Protein 6X5G (pdb70)

Structure (mmCIF, N/CA/C/O backbone):
data_6X5G
#
_entry.id   6X5G
#
_cell.length_a   36.290
_cell.length_b   66.173
_cell.length_c   61.706
_cell.angle_alpha   90.000
_cell.angle_beta   99.780
_cell.angle_gamma   90.000
#
_symmetry.space_group_name_H-M   'P 1 21 1'
#
loop_
_entity.id
_entity.type
_entity.pdbx_description
1 polymer 'Calcium/calmodulin-dependent protein kinase type II subunit alpha'
2 polymer 'Leucine-rich repeat-containing protein 7'
3 non-polymer GLYCEROL
4 non-polymer BICINE
5 water water
#
loop_
_atom_site.group_PDB
_atom_site.id
_atom_site.type_symbol
_atom_site.label_atom_id
_atom_site.label_alt_id
_atom_site.label_comp_id
_atom_site.label_asym_id
_atom_site.label_entity_id
_atom_site.label_seq_id
_atom_site.pdbx_PDB_ins_code
_atom_site.Cartn_x
_atom_site.Cartn_y
_atom_site.Cartn_z
_atom_site.occupancy
_atom_site.B_iso_or_equiv
_atom_site.auth_seq_id
_atom_site.auth_comp_id
_atom_site.auth_asym_id
_atom_site.auth_atom_id
_atom_site.pdbx_PDB_model_num
ATOM 1 N N . THR A 1 1 ? -27.608 -11.046 16.180 1.00 39.44 7 THR A N 1
ATOM 2 C CA . THR A 1 1 ? -26.152 -11.205 15.821 1.00 35.42 7 THR A CA 1
ATOM 3 C C . THR A 1 1 ? -25.585 -9.796 15.512 1.00 33.66 7 THR A C 1
ATOM 4 O O . THR A 1 1 ? -26.325 -8.781 15.567 1.00 33.74 7 THR A O 1
ATOM 8 N N . ARG A 1 2 ? -24.292 -9.746 15.203 1.00 31.49 8 ARG A N 1
ATOM 9 C CA . ARG A 1 2 ? -23.441 -8.537 15.248 1.00 33.28 8 ARG A CA 1
ATOM 10 C C . ARG A 1 2 ? -23.840 -7.509 14.190 1.00 29.67 8 ARG A C 1
ATOM 11 O O . ARG A 1 2 ? -23.599 -6.311 14.427 1.00 27.45 8 ARG A O 1
ATOM 19 N N . PHE A 1 3 ? -24.407 -7.902 13.049 1.00 27.23 9 PHE A N 1
ATOM 20 C CA . PHE A 1 3 ? -24.674 -6.871 12.009 1.00 23.74 9 PHE A CA 1
ATOM 21 C C . PHE A 1 3 ? -25.812 -5.970 12.496 1.00 24.56 9 PHE A C 1
ATOM 22 O O . PHE A 1 3 ? -25.648 -4.741 12.586 1.00 23.23 9 PHE A O 1
ATOM 30 N N . THR A 1 4 ? -26.952 -6.570 12.814 1.00 24.57 10 THR A N 1
ATOM 31 C CA . THR A 1 4 ? -28.134 -5.856 13.372 1.00 25.70 10 THR A CA 1
ATOM 32 C C . THR A 1 4 ? -27.737 -5.007 14.583 1.00 23.92 10 THR A C 1
ATOM 33 O O . THR A 1 4 ? -28.256 -3.910 14.693 1.00 26.69 10 THR A O 1
ATOM 37 N N . GLU A 1 5 ? -26.847 -5.474 15.447 1.00 22.72 11 GLU A N 1
ATOM 38 C CA . GLU A 1 5 ? -26.458 -4.729 16.666 1.00 25.65 11 GLU A CA 1
ATOM 39 C C . GLU A 1 5 ? -25.533 -3.558 16.335 1.00 24.59 11 GLU A C 1
ATOM 40 O O . GLU A 1 5 ? -25.663 -2.499 17.004 1.00 25.09 11 GLU A O 1
ATOM 46 N N . GLU A 1 6 ? -24.612 -3.731 15.387 1.00 22.99 12 GLU A N 1
ATOM 47 C CA . GLU A 1 6 ? -23.470 -2.790 15.200 1.00 22.52 12 GLU A CA 1
ATOM 48 C C . GLU A 1 6 ? -23.652 -1.880 13.982 1.00 20.28 12 GLU A C 1
ATOM 49 O O . GLU A 1 6 ? -22.886 -0.907 13.885 1.00 20.29 12 GLU A O 1
ATOM 55 N N . TYR A 1 7 ? -24.550 -2.203 13.057 1.00 18.75 13 TYR A N 1
ATOM 56 C CA . TYR A 1 7 ? -24.641 -1.470 11.771 1.00 17.50 13 TYR A CA 1
ATOM 57 C C . TYR A 1 7 ? -26.055 -0.969 11.571 1.00 18.55 13 TYR A C 1
ATOM 58 O O . TYR A 1 7 ? -26.995 -1.628 12.009 1.00 19.48 13 TYR A O 1
ATOM 67 N N . GLN A 1 8 ? -26.150 0.173 10.904 1.00 19.05 14 GLN A N 1
ATOM 68 C CA . GLN A 1 8 ? -27.373 0.732 10.291 1.00 19.10 14 GLN A CA 1
ATOM 69 C C . GLN A 1 8 ? -27.239 0.717 8.771 1.00 18.11 14 GLN A C 1
ATOM 70 O O . GLN A 1 8 ? -26.165 1.069 8.202 1.00 18.73 14 GLN A O 1
ATOM 76 N N . LEU A 1 9 ? -28.348 0.379 8.138 1.00 17.31 15 LEU A N 1
ATOM 77 C CA . LEU A 1 9 ? -28.486 0.192 6.681 1.00 20.09 15 LEU A CA 1
ATOM 78 C C . LEU A 1 9 ? -29.084 1.451 6.055 1.00 21.16 15 LEU A C 1
ATOM 79 O O . LEU A 1 9 ? -30.061 2.013 6.638 1.00 18.80 15 LEU A O 1
ATOM 84 N N . PHE A 1 10 ? -28.549 1.891 4.915 1.00 22.05 16 PHE A N 1
ATOM 85 C CA . PHE A 1 10 ? -29.110 3.044 4.158 1.00 22.51 16 PHE A CA 1
ATOM 86 C C . PHE A 1 10 ? -29.413 2.613 2.722 1.00 22.38 16 PHE A C 1
ATOM 87 O O . PHE A 1 10 ? -30.004 1.515 2.570 1.00 22.93 16 PHE A O 1
ATOM 95 N N . GLU A 1 11 ? -29.105 3.455 1.739 1.00 24.04 17 GLU A N 1
ATOM 96 C CA . GLU A 1 11 ? -29.645 3.308 0.354 1.00 24.04 17 GLU A CA 1
ATOM 97 C C . GLU A 1 11 ? -28.945 2.166 -0.381 1.00 25.89 17 GLU A C 1
ATOM 98 O O . GLU A 1 11 ? -27.787 1.854 -0.086 1.00 21.95 17 GLU A O 1
ATOM 104 N N . GLU A 1 12 ? -29.646 1.608 -1.359 1.00 25.29 18 GLU A N 1
ATOM 105 C CA . GLU A 1 12 ? -29.110 0.595 -2.286 1.00 27.11 18 GLU A CA 1
ATOM 106 C C . GLU A 1 12 ? -28.085 1.268 -3.184 1.00 25.81 18 GLU A C 1
ATOM 107 O O . GLU A 1 12 ? -28.407 2.337 -3.738 1.00 27.53 18 GLU A O 1
ATOM 113 N N . LEU A 1 13 ? -26.920 0.637 -3.329 1.00 23.77 19 LEU A N 1
ATOM 114 C CA . LEU A 1 13 ? -25.786 1.088 -4.177 1.00 23.99 19 LEU A CA 1
ATOM 115 C C . LEU A 1 13 ? -25.742 0.261 -5.465 1.00 25.46 19 LEU A C 1
ATOM 116 O O . LEU A 1 13 ? -25.256 0.758 -6.450 1.00 26.67 19 LEU A O 1
ATOM 121 N N . GLY A 1 14 ? -26.102 -1.024 -5.416 1.00 23.05 20 GLY A N 1
ATOM 122 C CA . GLY A 1 14 ? -25.974 -1.922 -6.568 1.00 23.23 20 GLY A CA 1
ATOM 123 C C . GLY A 1 14 ? -26.813 -3.145 -6.331 1.00 25.44 20 GLY A C 1
ATOM 124 O O . GLY A 1 14 ? -27.169 -3.374 -5.174 1.00 22.77 20 GLY A O 1
ATOM 125 N N . LYS A 1 15 ? -27.139 -3.888 -7.382 1.00 24.13 21 LYS A N 1
ATOM 126 C CA . LYS A 1 15 ? -27.967 -5.107 -7.241 1.00 25.72 21 LYS A CA 1
ATOM 127 C C . LYS A 1 15 ? -27.490 -6.163 -8.237 1.00 25.34 21 LYS A C 1
ATOM 128 O O . LYS A 1 15 ? -27.193 -5.792 -9.360 1.00 24.13 21 LYS A O 1
ATOM 134 N N . GLY A 1 16 ? -27.484 -7.425 -7.810 1.00 23.14 22 GLY A N 1
ATOM 135 C CA . GLY A 1 16 ? -27.244 -8.610 -8.638 1.00 22.84 22 GLY A CA 1
ATOM 136 C C . GLY A 1 16 ? -28.465 -9.501 -8.675 1.00 22.69 22 GLY A C 1
ATOM 137 O O . GLY A 1 16 ? -29.485 -9.188 -8.028 1.00 20.95 22 GLY A O 1
ATOM 138 N N . ALA A 1 17 ? -28.339 -10.626 -9.365 1.00 22.99 23 ALA A N 1
ATOM 139 C CA . ALA A 1 17 ? -29.353 -11.702 -9.393 1.00 23.80 23 ALA A CA 1
ATOM 140 C C . ALA A 1 17 ? -29.659 -12.154 -7.960 1.00 22.72 23 ALA A C 1
ATOM 141 O O . ALA A 1 17 ? -30.839 -12.398 -7.674 1.00 22.26 23 ALA A O 1
ATOM 143 N N . PHE A 1 18 ? -28.646 -12.235 -7.091 1.00 22.04 24 PHE A N 1
ATOM 144 C CA . PHE A 1 18 ? -28.722 -12.932 -5.788 1.00 23.79 24 PHE A CA 1
ATOM 145 C C . PHE A 1 18 ? -28.180 -12.055 -4.658 1.00 24.43 24 PHE A C 1
ATOM 146 O O . PHE A 1 18 ? -27.908 -12.610 -3.579 1.00 24.95 24 PHE A O 1
ATOM 154 N N . SER A 1 19 ? -28.098 -10.741 -4.851 1.00 21.74 25 SER A N 1
ATOM 155 C CA . SER A 1 19 ? -27.546 -9.822 -3.819 1.00 22.19 25 SER A CA 1
ATOM 156 C C . SER A 1 19 ? -28.057 -8.399 -4.005 1.00 21.46 25 SER A C 1
ATOM 157 O O . SER A 1 19 ? -28.383 -7.970 -5.139 1.00 21.95 25 SER A O 1
ATOM 160 N N . VAL A 1 20 ? -27.977 -7.658 -2.909 1.00 23.49 26 VAL A N 1
ATOM 161 C CA . VAL A 1 20 ? -28.187 -6.189 -2.847 1.00 21.12 26 VAL A CA 1
ATOM 162 C C . VAL A 1 20 ? -27.034 -5.611 -2.025 1.00 21.08 26 VAL A C 1
ATOM 163 O O . VAL A 1 20 ? -26.675 -6.204 -0.979 1.00 20.94 26 VAL A O 1
ATOM 167 N N . VAL A 1 21 ? -26.463 -4.527 -2.517 1.00 19.70 27 VAL A N 1
ATOM 168 C CA . VAL A 1 21 ? -25.381 -3.776 -1.822 1.00 19.11 27 VAL A CA 1
ATOM 169 C C . VAL A 1 21 ? -26.026 -2.502 -1.308 1.00 19.39 27 VAL A C 1
ATOM 170 O O . VAL A 1 21 ? -26.612 -1.784 -2.126 1.00 21.53 27 VAL A O 1
ATOM 174 N N . ARG A 1 22 ? -25.925 -2.267 0.001 1.00 19.76 28 ARG A N 1
ATOM 175 C CA . ARG A 1 22 ? -26.494 -1.076 0.664 1.00 20.87 28 ARG A CA 1
ATOM 176 C C . ARG A 1 22 ? -25.340 -0.397 1.395 1.00 20.78 28 ARG A C 1
ATOM 177 O O . ARG A 1 22 ? -24.418 -1.097 1.876 1.00 17.69 28 ARG A O 1
ATOM 185 N N . ARG A 1 23 ? -25.339 0.928 1.368 1.00 20.95 29 ARG A N 1
ATOM 186 C CA . ARG A 1 23 ? -24.523 1.726 2.314 1.00 19.45 29 ARG A CA 1
ATOM 187 C C . ARG A 1 23 ? -24.912 1.326 3.736 1.00 18.11 29 ARG A C 1
ATOM 188 O O . ARG A 1 23 ? -26.122 1.094 4.025 1.00 19.36 29 ARG A O 1
ATOM 196 N N . CYS A 1 24 ? -23.910 1.137 4.580 1.00 17.04 30 CYS A N 1
ATOM 197 C CA . CYS A 1 24 ? -24.115 0.899 6.021 1.00 16.75 30 CYS A CA 1
ATOM 198 C C . CYS A 1 24 ? -23.138 1.761 6.814 1.00 17.50 30 CYS A C 1
ATOM 199 O O . CYS A 1 24 ? -22.135 2.268 6.240 1.00 15.74 30 CYS A O 1
ATOM 202 N N . VAL A 1 25 ? -23.452 1.925 8.098 1.00 18.24 31 VAL A N 1
ATOM 203 C CA . VAL A 1 25 ? -22.622 2.702 9.052 1.00 17.58 31 VAL A CA 1
ATOM 204 C C . VAL A 1 25 ? -22.373 1.805 10.256 1.00 16.44 31 VAL A C 1
ATOM 205 O O . VAL A 1 25 ? -23.344 1.278 10.790 1.00 15.73 31 VAL A O 1
ATOM 209 N N . LYS A 1 26 ? -21.109 1.575 10.583 1.00 17.20 32 LYS A N 1
ATOM 210 C CA . LYS A 1 26 ? -20.710 0.920 11.846 1.00 18.77 32 LYS A CA 1
ATOM 211 C C . LYS A 1 26 ? -20.828 1.998 12.930 1.00 18.17 32 LYS A C 1
ATOM 212 O O . LYS A 1 26 ? -19.891 2.786 13.091 1.00 18.38 32 LYS A O 1
ATOM 218 N N . VAL A 1 27 ? -21.973 2.008 13.594 1.00 19.54 33 VAL A N 1
ATOM 219 C CA . VAL A 1 27 ? -22.563 3.195 14.291 1.00 19.56 33 VAL A CA 1
ATOM 220 C C . VAL A 1 27 ? -21.556 3.733 15.333 1.00 21.04 33 VAL A C 1
ATOM 221 O O . VAL A 1 27 ? -21.211 4.949 15.274 1.00 19.01 33 VAL A O 1
ATOM 225 N N . LEU A 1 28 ? -20.996 2.860 16.165 1.00 20.57 34 LEU A N 1
ATOM 226 C CA . LEU A 1 28 ? -20.108 3.277 17.296 1.00 22.28 34 LEU A CA 1
ATOM 227 C C . LEU A 1 28 ? -18.753 3.771 16.771 1.00 22.24 34 LEU A C 1
ATOM 228 O O . LEU A 1 28 ? -18.112 4.595 17.455 1.00 20.64 34 LEU A O 1
ATOM 233 N N . ALA A 1 29 ? -18.341 3.332 15.575 1.00 22.46 35 ALA A N 1
ATOM 234 C CA . ALA A 1 29 ? -17.063 3.728 14.941 1.00 24.56 35 ALA A CA 1
ATOM 235 C C . ALA A 1 29 ? -17.254 4.959 14.057 1.00 24.00 35 ALA A C 1
ATOM 236 O O . ALA A 1 29 ? -16.236 5.513 13.643 1.00 29.41 35 ALA A O 1
ATOM 238 N N . GLY A 1 30 ? -18.498 5.313 13.710 1.00 25.00 36 GLY A N 1
ATOM 239 C CA . GLY A 1 30 ? -18.861 6.400 12.778 1.00 24.71 36 GLY A CA 1
ATOM 240 C C . GLY A 1 30 ? -18.201 6.234 11.411 1.00 28.02 36 GLY A C 1
ATOM 241 O O . GLY A 1 30 ? -17.773 7.246 10.832 1.00 28.23 36 GLY A O 1
ATOM 242 N N . GLN A 1 31 ? -18.072 4.992 10.928 1.00 25.34 37 GLN A N 1
ATOM 243 C CA . GLN A 1 31 ? -17.413 4.657 9.640 1.00 24.53 37 GLN A CA 1
ATOM 244 C C . GLN A 1 31 ? -18.451 4.022 8.708 1.00 23.89 37 GLN A C 1
ATOM 245 O O . GLN A 1 31 ? -19.240 3.190 9.172 1.00 20.78 37 GLN A O 1
ATOM 248 N N . GLU A 1 32 ? -18.432 4.430 7.442 1.00 22.63 38 GLU A N 1
ATOM 249 C CA . GLU A 1 32 ? -19.326 3.900 6.391 1.00 22.91 38 GLU A CA 1
ATOM 250 C C . GLU A 1 32 ? -18.616 2.746 5.687 1.00 19.08 38 GLU A C 1
ATOM 251 O O . GLU A 1 32 ? -17.383 2.743 5.574 1.00 19.80 38 GLU A O 1
ATOM 257 N N . TYR A 1 33 ? -19.414 1.818 5.194 1.00 18.55 39 TYR A N 1
ATOM 258 C CA . TYR A 1 33 ? -18.986 0.637 4.413 1.00 16.70 39 TYR A CA 1
ATOM 259 C C . TYR A 1 33 ? -20.096 0.308 3.429 1.00 16.31 39 TYR A C 1
ATOM 260 O O . TYR A 1 33 ? -21.197 0.886 3.519 1.00 15.86 39 TYR A O 1
ATOM 269 N N . ALA A 1 34 ? -19.802 -0.605 2.509 1.00 16.17 40 ALA A N 1
ATOM 270 C CA . ALA A 1 34 ? -20.820 -1.202 1.622 1.00 15.84 40 ALA A CA 1
ATOM 271 C C . ALA A 1 34 ? -21.074 -2.631 2.114 1.00 16.27 40 ALA A C 1
ATOM 272 O O . ALA A 1 34 ? -20.118 -3.418 2.201 1.00 17.87 40 ALA A O 1
ATOM 274 N N . ALA A 1 35 ? -22.318 -2.936 2.436 1.00 16.17 41 ALA A N 1
ATOM 275 C CA . ALA A 1 35 ? -22.733 -4.286 2.866 1.00 16.80 41 ALA A CA 1
ATOM 276 C C . ALA A 1 35 ? -23.327 -4.984 1.646 1.00 17.42 41 ALA A C 1
ATOM 277 O O . ALA A 1 35 ? -24.332 -4.475 1.130 1.00 16.21 41 ALA A O 1
ATOM 279 N N . LYS A 1 36 ? -22.678 -6.046 1.182 1.00 17.26 42 LYS A N 1
ATOM 280 C CA . LYS A 1 36 ? -23.275 -6.970 0.189 1.00 19.34 42 LYS A CA 1
ATOM 281 C C . LYS A 1 36 ? -24.102 -7.986 0.977 1.00 18.67 42 LYS A C 1
ATOM 282 O O . LYS A 1 36 ? -23.537 -8.644 1.849 1.00 16.80 42 LYS A O 1
ATOM 288 N N . ILE A 1 37 ? -25.409 -7.983 0.738 1.00 19.81 43 ILE A N 1
ATOM 289 C CA . ILE A 1 37 ? -26.419 -8.714 1.544 1.00 20.73 43 ILE A CA 1
ATOM 290 C C . ILE A 1 37 ? -27.001 -9.825 0.675 1.00 20.14 43 ILE A C 1
ATOM 291 O O . ILE A 1 37 ? -27.470 -9.516 -0.431 1.00 17.21 43 ILE A O 1
ATOM 296 N N . ILE A 1 38 ? -26.959 -11.050 1.189 1.00 22.02 44 ILE A N 1
ATOM 297 C CA . ILE A 1 38 ? -27.438 -12.267 0.494 1.00 25.95 44 ILE A CA 1
ATOM 298 C C . ILE A 1 38 ? -28.550 -12.874 1.347 1.00 24.66 44 ILE A C 1
ATOM 299 O O . ILE A 1 38 ? -28.345 -12.926 2.549 1.00 23.20 44 ILE A O 1
ATOM 304 N N . ASN A 1 39 ? -29.706 -13.203 0.756 1.00 26.70 45 ASN A N 1
ATOM 305 C CA . AS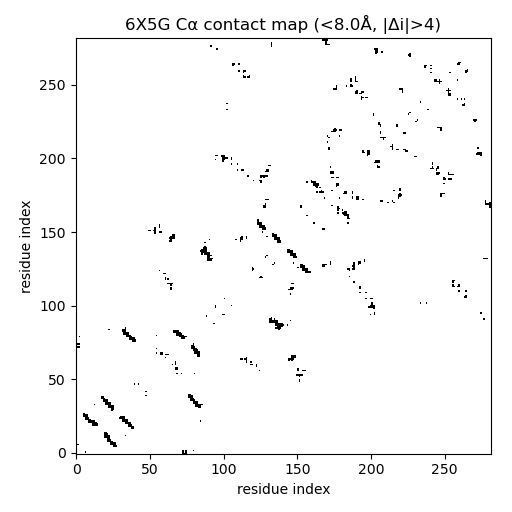N A 1 39 ? -30.777 -13.958 1.454 1.00 27.04 45 ASN A CA 1
ATOM 306 C C . ASN A 1 39 ? -30.326 -15.422 1.469 1.00 25.68 45 ASN A C 1
ATOM 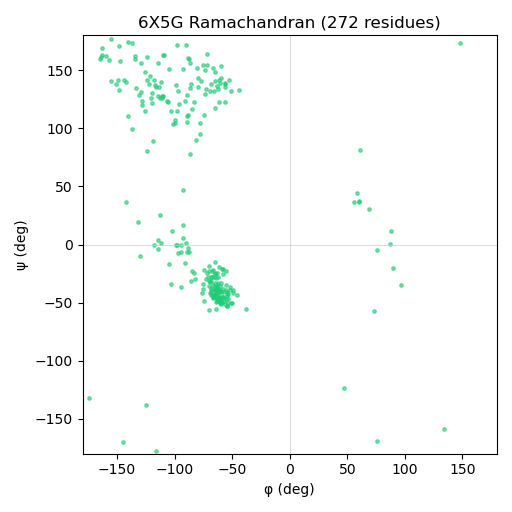307 O O . ASN A 1 39 ? -30.374 -16.074 0.428 1.00 26.52 45 ASN A O 1
ATOM 312 N N . THR A 1 40 ? -29.861 -15.907 2.605 1.00 23.89 46 THR A N 1
ATOM 313 C CA . THR A 1 40 ? -29.220 -17.238 2.713 1.00 26.70 46 THR A CA 1
ATOM 314 C C . THR A 1 40 ? -30.249 -18.344 2.407 1.00 27.96 46 THR A C 1
ATOM 315 O O . THR A 1 40 ? -29.856 -19.340 1.754 1.00 27.89 46 THR A O 1
ATOM 319 N N . LYS A 1 41 ? -31.506 -18.162 2.809 1.00 25.90 47 LYS A N 1
ATOM 320 C CA . LYS A 1 41 ? -32.567 -19.202 2.660 1.00 27.71 47 LYS A CA 1
ATOM 321 C C . LYS A 1 41 ? -32.931 -19.376 1.179 1.00 26.89 47 LYS A C 1
ATOM 322 O O . LYS A 1 41 ? -33.511 -20.421 0.837 1.00 28.36 47 LYS A O 1
ATOM 324 N N . LYS A 1 42 ? -32.611 -18.409 0.313 1.00 27.46 48 LYS A N 1
ATOM 325 C CA . LYS A 1 42 ? -32.940 -18.477 -1.136 1.00 30.33 48 LYS A CA 1
ATOM 326 C C . LYS A 1 42 ? -31.780 -19.147 -1.900 1.00 31.58 48 LYS A C 1
ATOM 327 O O . LYS A 1 42 ? -31.938 -19.305 -3.127 1.00 33.68 48 LYS A O 1
ATOM 329 N N . LEU A 1 43 ? -30.696 -19.582 -1.219 1.00 31.25 49 LEU A N 1
ATOM 330 C CA . LEU A 1 43 ? -29.446 -20.090 -1.859 1.00 28.49 49 LEU A CA 1
ATOM 331 C C . LEU A 1 43 ? -29.156 -21.530 -1.407 1.00 25.96 49 LEU A C 1
ATOM 332 O O . LEU A 1 43 ? -29.450 -21.861 -0.259 1.00 27.76 49 LEU A O 1
ATOM 334 N N . SER A 1 44 ? -28.608 -22.342 -2.320 1.00 27.17 50 SER A N 1
ATOM 335 C CA . SER A 1 44 ? -28.093 -23.718 -2.090 1.00 26.22 50 SER A CA 1
ATOM 336 C C . SER A 1 44 ? -26.790 -23.669 -1.288 1.00 27.09 50 SER A C 1
ATOM 337 O O . SER A 1 44 ? -26.108 -22.610 -1.304 1.00 25.43 50 SER A O 1
ATOM 340 N N . ALA A 1 45 ? -26.391 -24.811 -0.726 1.00 24.05 51 ALA A N 1
ATOM 341 C CA . ALA A 1 45 ? -25.091 -24.987 -0.049 1.00 25.28 51 ALA A CA 1
ATOM 342 C C . ALA A 1 45 ? -23.978 -24.703 -1.062 1.00 22.76 51 ALA A C 1
ATOM 343 O O . ALA A 1 45 ? -22.963 -24.103 -0.635 1.00 22.52 51 ALA A O 1
ATOM 345 N N . ARG A 1 46 ? -24.175 -25.014 -2.353 1.00 22.16 52 ARG A N 1
ATOM 346 C CA . ARG A 1 46 ? -23.151 -24.680 -3.390 1.00 25.27 52 ARG A CA 1
ATOM 347 C C . ARG A 1 46 ? -22.977 -23.160 -3.465 1.00 23.92 52 ARG A C 1
ATOM 348 O O . ARG A 1 46 ? -21.814 -22.703 -3.479 1.00 24.84 52 ARG A O 1
ATOM 351 N N . ASP A 1 47 ? -24.075 -22.409 -3.523 1.00 20.84 53 ASP A N 1
ATOM 352 C CA . ASP A 1 47 ? -24.022 -20.916 -3.521 1.00 22.96 53 ASP A CA 1
ATOM 353 C C . ASP A 1 47 ? -23.341 -20.445 -2.220 1.00 23.13 53 ASP A C 1
ATOM 354 O O . ASP A 1 47 ? -22.512 -19.495 -2.271 1.00 22.86 53 ASP A O 1
ATOM 359 N N . HIS A 1 48 ? -23.625 -21.087 -1.085 1.00 23.04 54 HIS A N 1
ATOM 360 C CA . HIS A 1 48 ? -22.999 -20.736 0.220 1.00 24.51 54 HIS A CA 1
ATOM 361 C C . HIS A 1 48 ? -21.474 -20.902 0.168 1.00 23.90 54 HIS A C 1
ATOM 362 O O . HIS A 1 48 ? -20.764 -20.030 0.688 1.00 23.62 54 HIS A O 1
ATOM 369 N N . GLN A 1 49 ? -20.977 -22.002 -0.399 1.00 22.97 55 GLN A N 1
ATOM 370 C CA . GLN A 1 49 ? -19.519 -22.289 -0.455 1.00 23.67 55 GLN A CA 1
ATOM 371 C C . GLN A 1 49 ? -18.831 -21.313 -1.420 1.00 23.35 55 GLN A C 1
ATOM 372 O O . GLN A 1 49 ? -17.681 -20.961 -1.150 1.00 25.91 55 GLN A O 1
ATOM 378 N N . LYS A 1 50 ? -19.508 -20.852 -2.476 1.00 25.66 56 LYS A N 1
ATOM 379 C CA . LYS A 1 50 ? -18.952 -19.828 -3.413 1.00 26.50 56 LYS A CA 1
ATOM 380 C C . LYS A 1 50 ? -18.767 -18.522 -2.630 1.00 25.12 56 LYS A C 1
ATOM 381 O O . LYS A 1 50 ? -17.681 -17.850 -2.743 1.00 22.47 56 LYS A O 1
ATOM 384 N N . LEU A 1 51 ? -19.752 -18.170 -1.818 1.00 22.61 57 LEU A N 1
ATOM 385 C CA . LEU A 1 51 ? -19.645 -16.990 -0.917 1.00 26.08 57 LEU A CA 1
ATOM 386 C C . LEU A 1 51 ? -18.470 -17.165 0.060 1.00 22.42 57 LEU A C 1
ATOM 387 O O . LEU A 1 51 ? -17.693 -16.205 0.243 1.00 20.69 57 LEU A O 1
ATOM 392 N N . GLU A 1 52 ? -18.365 -18.307 0.739 1.00 21.55 58 GLU A N 1
ATOM 393 C CA . GLU A 1 52 ? -17.253 -18.565 1.693 1.00 23.49 58 GLU A CA 1
ATOM 394 C C . GLU A 1 52 ? -15.908 -18.445 0.980 1.00 24.86 58 GLU A C 1
ATOM 395 O O . GLU A 1 52 ? -14.977 -17.893 1.553 1.00 24.24 58 GLU A O 1
ATOM 401 N N . ARG A 1 53 ? -15.833 -18.964 -0.233 1.00 23.74 59 ARG A N 1
ATOM 402 C CA . ARG A 1 53 ? -14.626 -18.879 -1.094 1.00 29.48 59 ARG A CA 1
ATOM 403 C C . ARG A 1 53 ? -14.277 -17.401 -1.358 1.00 24.87 59 ARG A C 1
ATOM 404 O O . ARG A 1 53 ? -13.090 -16.998 -1.146 1.00 23.38 59 ARG A O 1
ATOM 412 N N . GLU A 1 54 ? -15.249 -16.613 -1.809 1.00 20.62 60 GLU A N 1
ATOM 413 C CA . GLU A 1 54 ? -15.036 -15.181 -2.116 1.00 20.02 60 GLU A CA 1
ATOM 414 C C . GLU A 1 54 ? -14.471 -14.471 -0.868 1.00 19.71 60 GLU A C 1
ATOM 415 O O . GLU A 1 54 ? -13.472 -13.720 -0.992 1.00 17.14 60 GLU A O 1
ATOM 421 N N . ALA A 1 55 ? -15.070 -14.705 0.310 1.00 17.94 61 ALA A N 1
ATOM 422 C CA . ALA A 1 55 ? -14.709 -14.005 1.563 1.00 18.12 61 ALA A CA 1
ATOM 423 C C . ALA A 1 55 ? -13.293 -14.406 1.955 1.00 19.16 61 ALA A C 1
ATOM 424 O O . ALA A 1 55 ? -12.502 -13.523 2.345 1.00 18.91 61 ALA A O 1
ATOM 426 N N A ARG A 1 56 ? -12.984 -15.696 1.797 0.50 18.63 62 ARG A N 1
ATOM 427 N N B ARG A 1 56 ? -12.961 -15.691 1.850 0.50 19.12 62 ARG A N 1
ATOM 428 C CA A ARG A 1 56 ? -11.660 -16.308 2.106 0.50 19.44 62 ARG A CA 1
ATOM 429 C CA B ARG A 1 56 ? -11.597 -16.167 2.206 0.50 20.17 62 ARG A CA 1
ATOM 430 C C A ARG A 1 56 ? -10.562 -15.684 1.230 0.50 17.58 62 ARG A C 1
ATOM 431 C C B ARG A 1 56 ? -10.588 -15.495 1.260 0.50 17.75 62 ARG A C 1
ATOM 432 O O A ARG A 1 56 ? -9.448 -15.453 1.727 0.50 18.67 62 ARG A O 1
ATOM 433 O O B ARG A 1 56 ? -9.606 -14.909 1.771 0.50 18.27 62 ARG A O 1
ATOM 448 N N . ILE A 1 57 ? -10.842 -15.496 -0.050 1.00 17.37 63 ILE A N 1
ATOM 449 C CA . ILE A 1 57 ? -9.848 -14.944 -1.015 1.00 18.03 63 ILE A CA 1
ATOM 450 C C . ILE A 1 57 ? -9.708 -13.439 -0.758 1.00 17.77 63 ILE A C 1
ATOM 451 O O . ILE A 1 57 ? -8.576 -12.943 -0.641 1.00 18.94 63 ILE A O 1
ATOM 456 N N . CYS A 1 58 ? -10.814 -12.740 -0.551 1.00 17.28 64 CYS A N 1
ATOM 457 C CA . CYS A 1 58 ? -10.770 -11.290 -0.211 1.00 19.51 64 CYS A CA 1
ATOM 458 C C . CYS A 1 58 ? -9.877 -11.043 1.009 1.00 22.35 64 CYS A C 1
ATOM 459 O O . CYS A 1 58 ? -9.089 -10.076 1.005 1.00 20.42 64 CYS A O 1
ATOM 462 N N . ARG A 1 59 ? -10.003 -11.870 2.049 1.00 22.32 65 ARG A N 1
ATOM 463 C CA . ARG A 1 59 ? -9.228 -11.700 3.310 1.00 26.08 65 ARG A CA 1
ATOM 464 C C . ARG A 1 59 ? -7.728 -11.888 3.089 1.00 23.32 65 ARG A C 1
ATOM 465 O O . ARG A 1 59 ? -6.973 -11.330 3.901 1.00 24.60 65 ARG A O 1
ATOM 473 N N . LEU A 1 60 ? -7.306 -12.630 2.063 1.00 21.20 66 LEU A N 1
ATOM 474 C CA . LEU A 1 60 ? -5.871 -12.771 1.722 1.00 24.68 66 LEU A CA 1
ATOM 475 C C . LEU A 1 60 ? -5.323 -11.407 1.286 1.00 23.43 66 LEU A C 1
ATOM 476 O O . LEU A 1 60 ? -4.093 -11.243 1.284 1.00 27.26 66 LEU A O 1
ATOM 481 N N . LEU A 1 61 ? -6.164 -10.506 0.799 1.00 21.81 67 LEU A N 1
ATOM 482 C CA . LEU A 1 61 ? -5.660 -9.358 -0.021 1.00 20.68 67 LEU A CA 1
ATOM 483 C C . LEU A 1 61 ? -5.805 -8.059 0.762 1.00 22.57 67 LEU A C 1
ATOM 484 O O . LEU A 1 61 ? -6.942 -7.713 1.139 1.00 30.78 67 LEU A O 1
ATOM 489 N N . LYS A 1 62 ? -4.709 -7.317 0.864 1.00 22.04 68 LYS A N 1
ATOM 490 C CA . LYS A 1 62 ? -4.648 -6.004 1.542 1.00 22.13 68 LYS A CA 1
ATOM 491 C C . LYS A 1 62 ? -3.824 -5.083 0.648 1.00 21.14 68 LYS A C 1
ATOM 492 O O . LYS A 1 62 ? -2.569 -5.214 0.600 1.00 19.94 68 LYS A O 1
ATOM 495 N N . HIS A 1 63 ? -4.511 -4.249 -0.121 1.00 17.77 69 HIS A N 1
ATOM 496 C CA . HIS A 1 63 ? -3.856 -3.414 -1.146 1.00 17.35 69 HIS A CA 1
ATOM 497 C C . HIS A 1 63 ? -4.719 -2.194 -1.405 1.00 17.75 69 HIS A C 1
ATOM 498 O O . HIS A 1 63 ? -5.949 -2.310 -1.436 1.00 15.77 69 HIS A O 1
ATOM 505 N N . PRO A 1 64 ? -4.090 -1.001 -1.587 1.00 18.31 70 PRO A N 1
ATOM 506 C CA . PRO A 1 64 ? -4.800 0.227 -1.934 1.00 18.16 70 PRO A CA 1
ATOM 507 C C . PRO A 1 64 ? -5.691 0.181 -3.194 1.00 17.19 70 PRO A C 1
ATOM 508 O O . PRO A 1 64 ? -6.620 0.988 -3.338 1.00 16.42 70 PRO A O 1
ATOM 512 N N . ASN A 1 65 ? -5.423 -0.740 -4.099 1.00 14.91 71 ASN A N 1
ATOM 513 C CA . ASN A 1 65 ? -6.189 -0.870 -5.363 1.00 14.43 71 ASN A CA 1
ATOM 514 C C . ASN A 1 65 ? -6.981 -2.184 -5.357 1.00 13.72 71 ASN A C 1
ATOM 515 O O . ASN A 1 65 ? -7.382 -2.645 -6.450 1.00 12.91 71 ASN A O 1
ATOM 520 N N . ILE A 1 66 ? -7.311 -2.698 -4.173 1.00 13.59 72 ILE A N 1
ATOM 521 C CA . ILE A 1 66 ? -8.249 -3.840 -4.046 1.00 13.99 72 ILE A CA 1
ATOM 522 C C . ILE A 1 66 ? -9.304 -3.498 -2.995 1.00 14.91 72 ILE A C 1
ATOM 523 O O . ILE A 1 66 ? -8.917 -3.108 -1.859 1.00 16.23 72 ILE A O 1
ATOM 528 N N . VAL A 1 67 ? -10.588 -3.653 -3.341 1.00 14.85 73 VAL A N 1
ATOM 529 C CA . VAL A 1 67 ? -11.683 -3.461 -2.355 1.00 15.99 73 VAL A CA 1
ATOM 530 C C . VAL A 1 67 ? -11.444 -4.392 -1.160 1.00 15.78 73 VAL A C 1
ATOM 531 O O . VAL A 1 67 ? -11.335 -5.635 -1.326 1.00 16.18 73 VAL A O 1
ATOM 535 N N . ARG A 1 68 ? -11.349 -3.810 0.030 1.00 16.47 74 ARG A N 1
ATOM 536 C CA . ARG A 1 68 ? -11.034 -4.585 1.231 1.00 16.77 74 ARG A CA 1
ATOM 537 C C . ARG A 1 68 ? -12.321 -5.164 1.823 1.00 17.13 74 ARG A C 1
ATOM 538 O O . ARG A 1 68 ? -13.363 -4.466 1.896 1.00 14.93 74 ARG A O 1
ATOM 546 N N . LEU A 1 69 ? -12.254 -6.417 2.254 1.00 17.75 75 LEU A N 1
ATOM 547 C CA . LEU A 1 69 ? -13.353 -7.013 3.049 1.00 18.77 75 LEU A CA 1
ATOM 548 C C . LEU A 1 69 ? -12.985 -6.872 4.520 1.00 18.08 75 LEU A C 1
ATOM 549 O O . LEU A 1 69 ? -11.938 -7.435 4.950 1.00 19.70 75 LEU A O 1
ATOM 554 N N . HIS A 1 70 ? -13.840 -6.191 5.269 1.00 17.51 76 HIS A N 1
ATOM 555 C CA . HIS A 1 70 ? -13.598 -5.824 6.683 1.00 18.76 76 HIS A CA 1
ATOM 556 C C . HIS A 1 70 ? -14.234 -6.876 7.584 1.00 20.70 76 HIS A C 1
ATOM 557 O O . HIS A 1 70 ? -13.705 -7.156 8.659 1.00 20.00 76 HIS A O 1
ATOM 564 N N . ASP A 1 71 ? -15.392 -7.398 7.193 1.00 20.73 77 ASP A N 1
ATOM 565 C CA . ASP A 1 71 ? -16.070 -8.386 8.050 1.00 21.94 77 ASP A CA 1
ATOM 566 C C . ASP A 1 71 ? -17.050 -9.204 7.226 1.00 21.88 77 ASP A C 1
ATOM 567 O O . ASP A 1 71 ? -17.379 -8.842 6.096 1.00 20.13 77 ASP A O 1
ATOM 572 N N . SER A 1 72 ? -17.428 -10.332 7.802 1.00 26.51 78 SER A N 1
ATOM 573 C CA . SER A 1 72 ? -18.297 -11.371 7.213 1.00 24.78 78 SER A CA 1
ATOM 574 C C . SER A 1 72 ? -19.205 -11.846 8.350 1.00 27.11 78 SER A C 1
ATOM 575 O O . SER A 1 72 ? -18.668 -12.347 9.359 1.00 28.83 78 SER A O 1
ATOM 578 N N . ILE A 1 73 ? -20.499 -11.543 8.292 1.00 23.47 79 ILE A N 1
ATOM 579 C CA . ILE A 1 73 ? -21.425 -11.758 9.443 1.00 24.61 79 ILE A CA 1
ATOM 580 C C . ILE A 1 73 ? -22.623 -12.556 8.940 1.00 21.76 79 ILE A C 1
ATOM 581 O O . ILE A 1 73 ? -23.352 -12.056 8.085 1.00 20.89 79 ILE A O 1
ATOM 586 N N . SER A 1 74 ? -22.847 -13.735 9.509 1.00 22.40 80 SER A N 1
ATOM 587 C CA . SER A 1 74 ? -23.942 -14.639 9.102 1.00 26.06 80 SER A CA 1
ATOM 588 C C . SER A 1 74 ? -25.073 -14.501 10.109 1.00 26.69 80 SER A C 1
ATOM 589 O O . SER A 1 74 ? -24.887 -14.975 11.242 1.00 28.94 80 SER A O 1
ATOM 592 N N . GLU A 1 75 ? -26.148 -13.797 9.758 1.00 26.77 81 GLU A N 1
ATOM 593 C CA . GLU A 1 75 ? -27.328 -13.672 10.658 1.00 28.65 81 GLU A CA 1
ATOM 594 C C . GLU A 1 75 ? -28.361 -14.702 10.201 1.00 31.54 81 GLU A C 1
ATOM 595 O O . GLU A 1 75 ? -28.165 -15.322 9.122 1.00 30.11 81 GLU A O 1
ATOM 601 N N . GLU A 1 76 ? -29.426 -14.878 10.978 1.00 32.31 82 GLU A N 1
ATOM 602 C CA . GLU A 1 76 ? -30.540 -15.776 10.580 1.00 36.94 82 GLU A CA 1
ATOM 603 C C . GLU A 1 76 ? -31.182 -15.159 9.323 1.00 31.67 82 GLU A C 1
ATOM 604 O O . GLU A 1 76 ? -31.661 -14.012 9.389 1.00 32.76 82 GLU A O 1
ATOM 610 N N . GLY A 1 77 ? -31.152 -15.864 8.194 1.00 29.34 83 GLY A N 1
ATOM 611 C CA . GLY A 1 77 ? -31.832 -15.450 6.956 1.00 31.02 83 GLY A CA 1
ATOM 612 C C . GLY A 1 77 ? -30.972 -14.580 6.043 1.00 29.03 83 GLY A C 1
ATOM 613 O O . GLY A 1 77 ? -31.326 -14.450 4.872 1.00 28.07 83 GLY A O 1
ATOM 614 N N . HIS A 1 78 ? -29.922 -13.939 6.555 1.00 27.42 84 HIS A N 1
ATOM 615 C CA . HIS A 1 78 ? -29.094 -13.006 5.747 1.00 26.00 84 HIS A CA 1
ATOM 616 C C . HIS A 1 78 ? -27.617 -13.110 6.099 1.00 23.26 84 HIS A C 1
ATOM 617 O O . HIS A 1 78 ? -27.263 -13.198 7.303 1.00 24.83 84 HIS A O 1
ATOM 624 N N . HIS A 1 79 ? -26.774 -13.054 5.072 1.00 22.16 85 HIS A N 1
ATOM 625 C CA . HIS A 1 79 ? -25.302 -13.026 5.217 1.00 20.59 85 HIS A CA 1
ATOM 626 C C . HIS A 1 79 ? -24.810 -11.666 4.729 1.00 17.76 85 HIS A C 1
ATOM 627 O O . HIS A 1 79 ? -25.321 -11.211 3.720 1.00 20.19 85 HIS A O 1
ATOM 634 N N . TYR A 1 80 ? -23.899 -11.045 5.469 1.00 19.31 86 TYR A N 1
ATOM 635 C CA . TYR A 1 80 ? -23.377 -9.673 5.205 1.00 17.42 86 TYR A CA 1
ATOM 636 C C . TYR A 1 80 ? -21.868 -9.752 4.965 1.00 17.23 86 TYR A C 1
ATOM 637 O O . TYR A 1 80 ? -21.142 -10.236 5.839 1.00 20.17 86 TYR A O 1
ATOM 646 N N . LEU A 1 81 ? -21.436 -9.287 3.799 1.00 17.11 87 LEU A N 1
ATOM 647 C CA . LEU A 1 81 ? -20.020 -9.077 3.442 1.00 17.65 87 LEU A CA 1
ATOM 648 C C . LEU A 1 81 ? -19.775 -7.573 3.534 1.00 16.65 87 LEU A C 1
ATOM 649 O O . LEU A 1 81 ? -20.417 -6.846 2.763 1.00 17.88 87 LEU A O 1
ATOM 654 N N . ILE A 1 82 ? -18.927 -7.146 4.476 1.00 16.03 88 ILE A N 1
ATOM 655 C CA . ILE A 1 82 ? -18.756 -5.696 4.762 1.00 15.72 88 ILE A CA 1
ATOM 656 C C . ILE A 1 82 ? -17.479 -5.251 4.046 1.00 15.73 88 ILE A C 1
ATOM 657 O O . ILE A 1 82 ? -16.377 -5.588 4.515 1.00 17.66 88 ILE A O 1
ATOM 662 N N . PHE A 1 83 ? -17.637 -4.500 2.973 1.00 14.85 89 PHE A N 1
ATOM 663 C CA . PHE A 1 83 ? -16.524 -4.022 2.132 1.00 15.93 89 PHE A CA 1
ATOM 664 C C . PHE A 1 83 ? -16.331 -2.517 2.322 1.00 18.18 89 PHE A C 1
ATOM 665 O O . PHE A 1 83 ? -17.275 -1.838 2.745 1.00 18.21 89 PHE A O 1
ATOM 673 N N . ASP A 1 84 ? -15.169 -2.012 1.901 1.00 19.50 90 ASP A N 1
ATOM 674 C CA . ASP A 1 84 ? -14.927 -0.568 1.638 1.00 19.81 90 ASP A CA 1
ATOM 675 C C . ASP A 1 84 ? -16.120 -0.009 0.875 1.00 19.47 90 ASP A C 1
ATOM 676 O O . ASP A 1 84 ? -16.559 -0.663 -0.103 1.00 18.61 90 ASP A O 1
ATOM 681 N N . LEU A 1 85 ? -16.642 1.141 1.289 1.00 18.22 91 LEU A N 1
ATOM 682 C CA . LEU A 1 85 ? -17.562 1.936 0.457 1.00 18.01 91 LEU A CA 1
ATOM 683 C C . LEU A 1 85 ? -16.736 2.609 -0.651 1.00 18.38 91 LEU A C 1
ATOM 684 O O . LEU A 1 85 ? -15.725 3.270 -0.341 1.00 16.67 91 LEU A O 1
ATOM 689 N N . VAL A 1 86 ? -17.165 2.469 -1.898 1.00 19.04 92 VAL A N 1
ATOM 690 C CA . VAL A 1 86 ? -16.602 3.228 -3.040 1.00 21.35 92 VAL A CA 1
ATOM 691 C C . VAL A 1 86 ? -17.772 3.985 -3.676 1.00 21.97 92 VAL A C 1
ATOM 692 O O . VAL A 1 86 ? -18.868 3.417 -3.762 1.00 22.12 92 VAL A O 1
ATOM 696 N N . THR A 1 87 ? -17.568 5.242 -4.065 1.00 20.40 93 THR A N 1
ATOM 697 C CA . THR A 1 87 ? -18.674 6.126 -4.509 1.00 21.25 93 THR A CA 1
ATOM 698 C C . THR A 1 87 ? -18.520 6.574 -5.969 1.00 21.94 93 THR A C 1
ATOM 699 O O . THR A 1 87 ? -19.438 7.255 -6.435 1.00 21.96 93 THR A O 1
ATOM 703 N N . GLY A 1 88 ? -17.465 6.160 -6.684 1.00 19.17 94 GLY A N 1
ATOM 704 C CA . GLY A 1 88 ? -17.139 6.669 -8.034 1.00 18.87 94 GLY A CA 1
ATOM 705 C C . GLY A 1 88 ? -17.695 5.795 -9.136 1.00 19.54 94 GLY A C 1
ATOM 706 O O . GLY A 1 88 ? -17.514 6.165 -10.304 1.00 20.03 94 GLY A O 1
ATOM 707 N N . GLY A 1 89 ? -18.373 4.705 -8.773 1.00 19.38 95 GLY A N 1
ATOM 708 C CA . GLY A 1 89 ? -19.028 3.780 -9.705 1.00 19.19 95 GLY A CA 1
ATOM 709 C C . GLY A 1 89 ? -18.019 2.887 -10.406 1.00 19.17 95 GLY A C 1
ATOM 710 O O . GLY A 1 89 ? -16.833 2.901 -10.047 1.00 18.50 95 GLY A O 1
ATOM 711 N N . GLU A 1 90 ? -18.479 2.176 -11.424 1.00 19.71 96 GLU A N 1
ATOM 712 C CA . GLU A 1 90 ? -17.652 1.232 -12.210 1.00 19.06 96 GLU A CA 1
ATOM 713 C C . GLU A 1 90 ? -16.814 2.019 -13.215 1.00 19.91 96 GLU A C 1
ATOM 714 O O . GLU A 1 90 ? -17.309 3.056 -13.748 1.00 17.87 96 GLU A O 1
ATOM 720 N N . LEU A 1 91 ? -15.572 1.567 -13.451 1.00 16.35 97 LEU A N 1
ATOM 721 C CA . LEU A 1 91 ? -14.716 2.068 -14.546 1.00 18.23 97 LEU A CA 1
ATOM 722 C C . LEU A 1 91 ? -15.469 2.004 -15.881 1.00 18.65 97 LEU A C 1
ATOM 723 O O . LEU A 1 91 ? -15.305 2.889 -16.735 1.00 18.12 97 LEU A O 1
ATOM 728 N N . PHE A 1 92 ? -16.286 0.982 -16.077 1.00 19.78 98 PHE A N 1
ATOM 729 C CA . PHE A 1 92 ? -17.098 0.848 -17.309 1.00 20.12 98 PHE A CA 1
ATOM 730 C C . PHE A 1 92 ? -17.90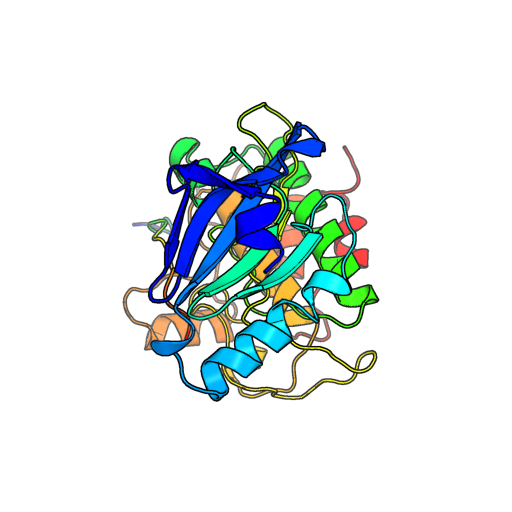9 2.140 -17.517 1.00 20.94 98 PHE A C 1
ATOM 731 O O . PHE A 1 92 ? -17.854 2.743 -18.604 1.00 20.86 98 PHE A O 1
ATOM 739 N N . GLU A 1 93 ? -18.603 2.573 -16.469 1.00 21.64 99 GLU A N 1
ATOM 740 C CA . GLU A 1 93 ? -19.484 3.776 -16.451 1.00 22.38 99 GLU A CA 1
ATOM 741 C C . GLU A 1 93 ? -18.619 5.024 -16.737 1.00 23.21 99 GLU A C 1
ATOM 742 O O . GLU A 1 93 ? -19.061 5.928 -17.497 1.00 23.13 99 GLU A O 1
ATOM 748 N N . ASP A 1 94 ? -17.415 5.096 -16.157 1.00 22.01 100 ASP A N 1
ATOM 749 C CA . ASP A 1 94 ? -16.521 6.261 -16.343 1.00 22.17 100 ASP A CA 1
ATOM 750 C C . ASP A 1 94 ? -16.104 6.345 -17.810 1.00 22.76 100 ASP A C 1
ATOM 751 O O . ASP A 1 94 ? -16.044 7.485 -18.328 1.00 23.94 100 ASP A O 1
ATOM 756 N N . ILE A 1 95 ? -15.789 5.205 -18.441 1.00 21.75 101 ILE A N 1
ATOM 757 C CA . ILE A 1 95 ? -15.303 5.146 -19.855 1.00 23.10 101 ILE A CA 1
ATOM 758 C C . ILE A 1 95 ? -16.430 5.592 -20.795 1.00 26.13 101 ILE A C 1
ATOM 759 O O . ILE A 1 95 ? -16.148 6.413 -21.697 1.00 26.99 101 ILE A O 1
ATOM 764 N N . VAL A 1 96 ? -17.646 5.092 -20.588 1.00 26.89 102 VAL A N 1
ATOM 765 C CA . VAL A 1 96 ? -18.844 5.507 -21.381 1.00 27.99 102 VAL A CA 1
ATOM 766 C C . VAL A 1 96 ? -19.016 7.019 -21.220 1.00 28.58 102 VAL A C 1
ATOM 767 O O . VAL A 1 96 ? -19.138 7.691 -22.254 1.00 29.61 102 VAL A O 1
ATOM 771 N N . ALA A 1 97 ? -18.907 7.556 -20.001 1.00 28.85 103 ALA A N 1
ATOM 772 C CA . ALA A 1 97 ? -19.162 9.000 -19.732 1.00 28.05 103 ALA A CA 1
ATOM 773 C C . ALA A 1 97 ? -18.095 9.845 -20.454 1.00 30.12 103 ALA A C 1
ATOM 774 O O . ALA A 1 97 ? -18.455 10.867 -21.052 1.00 31.93 103 ALA A O 1
ATOM 776 N N . ARG A 1 98 ? -16.841 9.392 -20.483 1.00 27.15 104 ARG A N 1
ATOM 777 C CA . ARG A 1 98 ? -15.687 10.157 -21.016 1.00 27.64 104 ARG A CA 1
ATOM 778 C C . ARG A 1 98 ? -15.403 9.752 -22.454 1.00 23.84 104 ARG A C 1
ATOM 779 O O . ARG A 1 98 ? -14.557 10.419 -23.081 1.00 24.62 104 ARG A O 1
ATOM 787 N N . GLU A 1 99 ? -16.085 8.715 -22.955 1.00 23.35 105 GLU A N 1
ATOM 788 C CA . GLU A 1 99 ? -15.854 8.074 -24.274 1.00 26.22 105 GLU A CA 1
ATOM 789 C C . GLU A 1 99 ? -14.562 7.240 -24.225 1.00 22.74 105 GLU A C 1
ATOM 790 O O . GLU A 1 99 ? -14.613 6.050 -24.556 1.00 21.94 105 GLU A O 1
ATOM 796 N N . TYR A 1 100 ? -13.427 7.857 -23.889 1.00 22.60 106 TYR A N 1
ATOM 797 C CA . TYR A 1 100 ? -12.093 7.204 -23.771 1.00 21.22 106 TYR A CA 1
ATOM 798 C C . TYR A 1 100 ? -11.156 8.122 -22.983 1.00 20.82 106 TYR A C 1
ATOM 799 O O . TYR A 1 100 ? -11.542 9.233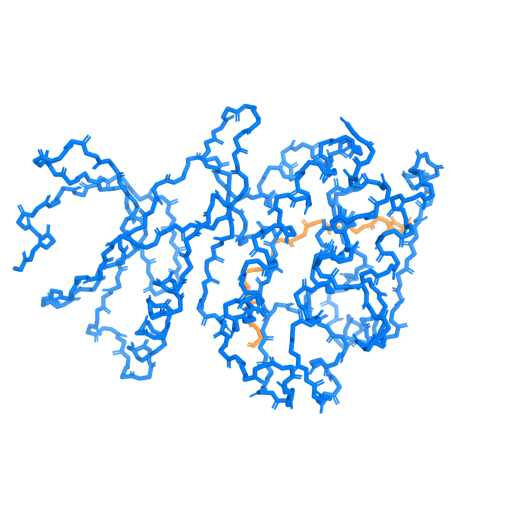 -22.673 1.00 21.10 106 TYR A O 1
ATOM 808 N N . TYR A 1 101 ? -9.987 7.607 -22.591 1.00 20.91 107 TYR A N 1
ATOM 809 C CA . TYR A 1 101 ? -9.022 8.310 -21.717 1.00 20.35 107 TYR A CA 1
ATOM 810 C C . TYR A 1 101 ? -7.856 8.804 -22.565 1.00 18.58 107 TYR A C 1
ATOM 811 O O . TYR A 1 101 ? -7.558 8.162 -23.590 1.00 20.40 107 TYR A O 1
ATOM 820 N N . SER A 1 102 ? -7.229 9.908 -22.144 1.00 20.29 108 SER A N 1
ATOM 821 C CA . SER A 1 102 ? -5.883 10.341 -22.611 1.00 21.43 108 SER A CA 1
ATOM 822 C C . SER A 1 102 ? -4.879 9.233 -22.269 1.00 22.89 108 SER A C 1
ATOM 823 O O . SER A 1 102 ? -5.144 8.467 -21.329 1.00 21.55 108 SER A O 1
ATOM 826 N N . GLU A 1 103 ? -3.786 9.137 -23.017 1.00 23.06 109 GLU A N 1
ATOM 827 C CA . GLU A 1 103 ? -2.707 8.169 -22.725 1.00 23.20 109 GLU A CA 1
ATOM 828 C C . GLU A 1 103 ? -2.243 8.382 -21.282 1.00 23.61 109 GLU A C 1
ATOM 829 O O . GLU A 1 103 ? -2.071 7.382 -20.569 1.00 23.26 109 GLU A O 1
ATOM 835 N N . ALA A 1 104 ? -2.081 9.633 -20.845 1.00 24.39 110 ALA A N 1
ATOM 836 C CA . ALA A 1 104 ? -1.672 9.941 -19.458 1.00 22.82 110 ALA A CA 1
ATOM 837 C C . ALA A 1 104 ? -2.660 9.291 -18.481 1.00 24.22 110 ALA A C 1
ATOM 838 O O . ALA A 1 104 ? -2.224 8.648 -17.499 1.00 23.37 110 ALA A O 1
ATOM 840 N N . ASP A 1 105 ? -3.957 9.519 -18.666 1.00 20.91 111 ASP A N 1
ATOM 841 C CA . ASP A 1 105 ? -4.985 9.015 -17.721 1.00 19.60 111 ASP A CA 1
ATOM 842 C C . ASP A 1 105 ? -5.065 7.482 -17.809 1.00 18.80 111 ASP A C 1
ATOM 843 O O . ASP A 1 105 ? -5.282 6.801 -16.735 1.00 18.44 111 ASP A O 1
ATOM 848 N N . ALA A 1 106 ? -4.930 6.939 -19.016 1.00 19.75 112 ALA A N 1
ATOM 849 C CA . ALA A 1 106 ? -5.036 5.485 -19.263 1.00 18.43 112 ALA A CA 1
ATOM 850 C C . ALA A 1 106 ? -3.842 4.796 -18.623 1.00 19.46 112 ALA A C 1
ATOM 851 O O . ALA A 1 106 ? -4.043 3.731 -17.994 1.00 19.15 112 ALA A O 1
ATOM 853 N N . SER A 1 107 ? -2.662 5.408 -18.712 1.00 19.63 113 SER A N 1
ATOM 854 C CA . SER A 1 107 ? -1.423 4.851 -18.118 1.00 18.55 113 SER A CA 1
ATOM 855 C C . SER A 1 107 ? -1.584 4.797 -16.600 1.00 19.53 113 SER A C 1
ATOM 856 O O . SER A 1 107 ? -1.169 3.769 -15.953 1.00 17.36 113 SER A O 1
ATOM 859 N N . HIS A 1 108 ? -2.102 5.871 -16.012 1.00 19.55 114 HIS A N 1
ATOM 860 C CA . HIS A 1 108 ? -2.290 5.965 -14.543 1.00 20.74 114 HIS A CA 1
ATOM 861 C C . HIS A 1 108 ? -3.275 4.881 -14.104 1.00 20.20 114 HIS A C 1
ATOM 862 O O . HIS A 1 108 ? -3.087 4.248 -13.001 1.00 17.90 114 HIS A O 1
ATOM 869 N N . CYS A 1 109 ? -4.337 4.719 -14.896 1.00 18.34 115 CYS A N 1
ATOM 870 C CA . CYS A 1 109 ? -5.429 3.755 -14.619 1.00 17.61 115 CYS A CA 1
ATOM 871 C C . CYS A 1 109 ? -4.872 2.328 -14.661 1.00 16.31 115 CYS A C 1
ATOM 872 O O . CYS A 1 109 ? -5.068 1.564 -13.662 1.00 16.03 115 CYS A O 1
ATOM 875 N N . ILE A 1 110 ? -4.240 1.951 -15.761 1.00 15.77 116 ILE A N 1
ATOM 876 C CA . ILE A 1 110 ? -3.743 0.550 -15.954 1.00 16.88 116 ILE A CA 1
ATOM 877 C C . ILE A 1 110 ? -2.583 0.266 -14.987 1.00 17.15 116 ILE A C 1
ATOM 878 O O . ILE A 1 110 ? -2.449 -0.896 -14.555 1.00 16.10 116 ILE A O 1
ATOM 883 N N . GLN A 1 111 ? -1.815 1.279 -14.570 1.00 16.21 117 GLN A N 1
ATOM 884 C CA . GLN A 1 111 ? -0.756 1.095 -13.547 1.00 16.92 117 GLN A CA 1
ATOM 885 C C . GLN A 1 111 ? -1.402 0.608 -12.252 1.00 15.95 117 GLN A C 1
ATOM 886 O O . GLN A 1 111 ? -0.900 -0.358 -11.642 1.00 15.06 117 GLN A O 1
ATOM 892 N N . GLN A 1 112 ? -2.444 1.283 -11.798 1.00 14.93 118 GLN A N 1
ATOM 893 C CA . GLN A 1 112 ? -3.117 0.875 -10.534 1.00 17.04 118 GLN A CA 1
ATOM 894 C C . GLN A 1 112 ? -3.698 -0.535 -10.676 1.00 15.99 118 GLN A C 1
ATOM 895 O O . GLN A 1 112 ? -3.620 -1.344 -9.684 1.00 16.11 118 GLN A O 1
ATOM 901 N N . ILE A 1 113 ? -4.252 -0.849 -11.850 1.00 16.43 119 ILE A N 1
ATOM 902 C CA . ILE A 1 113 ? -4.884 -2.185 -12.090 1.00 15.92 119 ILE A CA 1
ATOM 903 C C . ILE A 1 113 ? -3.776 -3.234 -12.048 1.00 15.43 119 ILE A C 1
ATOM 904 O O . ILE A 1 113 ? -3.954 -4.260 -11.375 1.00 13.48 119 ILE A O 1
ATOM 909 N N . LEU A 1 114 ? -2.642 -2.957 -12.676 1.00 13.97 120 LEU A N 1
ATOM 910 C CA . LEU A 1 114 ? -1.485 -3.882 -12.662 1.00 15.08 120 LEU A CA 1
ATOM 911 C C . LEU A 1 114 ? -0.922 -4.084 -11.255 1.00 15.61 120 LEU A C 1
ATOM 912 O O . LEU A 1 114 ? -0.475 -5.190 -11.003 1.00 14.49 120 LEU A O 1
ATOM 917 N N . GLU A 1 115 ? -0.939 -3.043 -10.412 1.00 15.45 121 GLU A N 1
ATOM 918 C CA . GLU A 1 115 ? -0.421 -3.112 -9.033 1.00 16.82 121 GLU A CA 1
ATOM 919 C C . GLU A 1 115 ? -1.340 -4.069 -8.273 1.00 16.20 121 GLU A C 1
ATOM 920 O O . GLU A 1 115 ? -0.829 -4.944 -7.562 1.00 16.74 121 GLU A O 1
ATOM 926 N N . ALA A 1 116 ? -2.650 -3.907 -8.444 1.00 15.97 122 ALA A N 1
ATOM 927 C CA . ALA A 1 116 ? -3.680 -4.770 -7.817 1.00 15.54 122 ALA A CA 1
ATOM 928 C C . ALA A 1 116 ? -3.437 -6.208 -8.294 1.00 15.28 122 ALA A C 1
ATOM 929 O O . ALA A 1 116 ? -3.423 -7.121 -7.470 1.00 13.97 122 ALA A O 1
ATOM 931 N N . VAL A 1 117 ? -3.277 -6.403 -9.598 1.00 14.34 123 VAL A N 1
ATOM 932 C CA . VAL A 1 117 ? -3.178 -7.765 -10.177 1.00 14.00 123 VAL A CA 1
ATOM 933 C C . VAL A 1 117 ? -1.894 -8.426 -9.679 1.00 15.00 123 VAL A C 1
ATOM 934 O O . VAL A 1 117 ? -1.949 -9.621 -9.279 1.00 15.12 123 VAL A O 1
ATOM 938 N N . LEU A 1 118 ? -0.782 -7.685 -9.669 1.00 14.13 124 LEU A N 1
ATOM 939 C CA . LEU A 1 118 ? 0.492 -8.252 -9.186 1.00 14.81 124 LEU A CA 1
ATOM 940 C C . LEU A 1 118 ? 0.287 -8.689 -7.731 1.00 15.38 124 LEU A C 1
ATOM 941 O O . LEU A 1 118 ? 0.775 -9.781 -7.323 1.00 14.90 124 LEU A O 1
ATOM 946 N N . HIS A 1 119 ? -0.430 -7.891 -6.942 1.00 15.21 125 HIS A N 1
ATOM 947 C CA . HIS A 1 119 ? -0.605 -8.210 -5.506 1.00 15.83 125 HIS A CA 1
ATOM 948 C C . HIS A 1 119 ? -1.363 -9.539 -5.398 1.00 15.56 125 HIS A C 1
ATOM 949 O O . HIS A 1 119 ? -0.914 -10.438 -4.652 1.00 16.86 125 HIS A O 1
ATOM 956 N N . CYS A 1 120 ? -2.422 -9.693 -6.187 1.00 14.75 126 CYS A N 1
ATOM 957 C CA . CYS A 1 120 ? -3.183 -10.971 -6.255 1.00 15.24 126 CYS A CA 1
ATOM 958 C C . CYS A 1 120 ? -2.215 -12.115 -6.593 1.00 14.02 126 CYS A C 1
ATOM 959 O O . CYS A 1 120 ? -2.173 -13.073 -5.829 1.00 14.73 126 CYS A O 1
ATOM 962 N N . HIS A 1 121 ? -1.445 -11.967 -7.654 1.00 14.41 127 HIS A N 1
ATOM 963 C CA . HIS A 1 121 ? -0.520 -13.008 -8.169 1.00 15.09 127 HIS A CA 1
ATOM 964 C C . HIS A 1 121 ? 0.503 -13.393 -7.105 1.00 16.28 127 HIS A C 1
ATOM 965 O O . HIS A 1 121 ? 0.712 -14.605 -6.881 1.00 15.15 127 HIS A O 1
ATOM 972 N N . GLN A 1 122 ? 1.096 -12.416 -6.422 1.00 15.80 128 GLN A N 1
ATOM 973 C CA . GLN A 1 122 ? 2.057 -12.661 -5.326 1.00 17.21 128 GLN A CA 1
ATOM 974 C C . GLN A 1 122 ? 1.362 -13.413 -4.196 1.00 16.75 128 GLN A C 1
ATOM 975 O O . GLN A 1 122 ? 2.036 -14.181 -3.541 1.00 18.95 128 GLN A O 1
ATOM 981 N N . MET A 1 123 ? 0.053 -13.258 -4.014 1.00 16.41 129 MET A N 1
ATOM 982 C CA . MET A 1 123 ? -0.713 -13.936 -2.937 1.00 16.71 129 MET A CA 1
ATOM 983 C C . MET A 1 123 ? -1.295 -15.264 -3.458 1.00 16.37 129 MET A C 1
ATOM 984 O O . MET A 1 123 ? -2.048 -15.902 -2.717 1.00 17.58 129 MET A O 1
ATOM 989 N N . GLY A 1 124 ? -0.955 -15.665 -4.676 1.00 15.01 130 GLY A N 1
ATOM 990 C CA . GLY A 1 124 ? -1.413 -16.930 -5.298 1.00 15.72 130 GLY A CA 1
ATOM 991 C C . GLY A 1 124 ? -2.903 -16.901 -5.623 1.00 16.21 130 GLY A C 1
ATOM 992 O O . GLY A 1 124 ? -3.527 -17.955 -5.533 1.00 16.93 130 GLY A O 1
ATOM 993 N N . VAL A 1 125 ? -3.459 -15.720 -5.933 1.00 15.96 131 VAL A N 1
ATOM 994 C CA . VAL A 1 125 ? -4.881 -15.525 -6.348 1.00 16.17 131 VAL A CA 1
ATOM 995 C C . VAL A 1 125 ? -4.895 -15.129 -7.831 1.00 14.88 131 VAL A C 1
ATOM 996 O O . VAL A 1 125 ? -4.196 -14.176 -8.211 1.00 14.70 131 VAL A O 1
ATOM 1000 N N . VAL A 1 126 ? -5.672 -15.831 -8.655 1.00 14.37 132 VAL A N 1
ATOM 1001 C CA . VAL A 1 126 ? -5.931 -15.429 -10.065 1.00 13.53 132 VAL A CA 1
ATOM 1002 C C . VAL A 1 126 ? -7.391 -15.022 -10.116 1.00 14.31 132 VAL A C 1
ATOM 1003 O O . VAL A 1 126 ? -8.250 -15.802 -9.653 1.00 13.84 132 VAL A O 1
ATOM 1007 N N . HIS A 1 127 ? -7.672 -13.816 -10.609 1.00 13.07 133 HIS A N 1
ATOM 1008 C CA . HIS A 1 127 ? -9.024 -13.222 -10.524 1.00 13.52 133 HIS A CA 1
ATOM 1009 C C . HIS A 1 127 ? -9.973 -13.900 -11.523 1.00 13.54 133 HIS A C 1
ATOM 1010 O O . HIS A 1 127 ? -11.121 -14.228 -11.094 1.00 14.49 133 HIS A O 1
ATOM 1017 N N . ARG A 1 128 ? -9.530 -14.041 -12.776 1.00 13.66 134 ARG A N 1
ATOM 1018 C CA . ARG A 1 128 ? -10.211 -14.718 -13.921 1.00 14.09 134 ARG A CA 1
ATOM 1019 C C . ARG A 1 128 ? -11.344 -13.878 -14.514 1.00 16.08 134 ARG A C 1
ATOM 1020 O O . ARG A 1 128 ? -11.906 -14.287 -15.560 1.00 17.03 134 ARG A O 1
ATOM 1028 N N . ASN A 1 129 ? -11.680 -12.718 -13.943 1.00 13.96 135 ASN A N 1
ATOM 1029 C CA . ASN A 1 129 ? -12.878 -11.972 -14.406 1.00 14.59 135 ASN A CA 1
ATOM 1030 C C . ASN A 1 129 ? -12.619 -10.465 -14.381 1.00 14.52 135 ASN A C 1
ATOM 1031 O O . ASN A 1 129 ? -13.571 -9.738 -14.116 1.00 15.11 135 ASN A O 1
ATOM 1036 N N . LEU A 1 130 ? -11.388 -10.046 -14.706 1.00 15.77 136 LEU A N 1
ATOM 1037 C CA . LEU A 1 130 ? -10.974 -8.612 -14.840 1.00 16.57 136 LEU A CA 1
ATOM 1038 C C . LEU A 1 130 ? -11.799 -7.985 -15.955 1.00 15.65 136 LEU A C 1
ATOM 1039 O O . LEU A 1 130 ? -11.773 -8.513 -17.046 1.00 16.31 136 LEU A O 1
ATOM 1044 N N . LYS A 1 131 ? -12.526 -6.916 -15.667 1.00 15.91 137 LYS A N 1
ATOM 1045 C CA . LYS A 1 131 ? -13.248 -6.146 -16.700 1.00 16.51 137 LYS A CA 1
ATOM 1046 C C . LYS A 1 131 ? -13.648 -4.801 -16.107 1.00 16.85 137 LYS A C 1
ATOM 1047 O O . LYS A 1 131 ? -13.674 -4.624 -14.887 1.00 16.52 137 LYS A O 1
ATOM 1053 N N . PRO A 1 132 ? -13.943 -3.785 -16.945 1.00 15.75 138 PRO A N 1
ATOM 1054 C CA . PRO A 1 132 ? -14.251 -2.465 -16.415 1.00 17.48 138 PRO A CA 1
ATOM 1055 C C . PRO A 1 132 ? -15.516 -2.477 -15.553 1.00 18.66 138 PRO A C 1
ATOM 1056 O O . PRO A 1 132 ? -15.581 -1.697 -14.613 1.00 20.38 138 PRO A O 1
ATOM 1060 N N . GLU A 1 133 ? -16.409 -3.438 -15.785 1.00 19.59 139 GLU A N 1
ATOM 1061 C CA . GLU A 1 133 ? -17.599 -3.674 -14.919 1.00 22.33 139 GLU A CA 1
ATOM 1062 C C . GLU A 1 133 ? -17.194 -4.049 -13.481 1.00 23.89 139 GLU A C 1
ATOM 1063 O O . GLU A 1 133 ? -18.011 -3.804 -12.580 1.00 28.28 139 GLU A O 1
ATOM 1069 N N . ASN A 1 134 ? -15.957 -4.504 -13.260 1.00 23.50 140 ASN A N 1
ATOM 1070 C CA . ASN A 1 134 ? -15.400 -5.114 -12.016 1.00 25.97 140 ASN A CA 1
ATOM 1071 C C . ASN A 1 134 ? -14.311 -4.252 -11.378 1.00 23.97 140 ASN A C 1
ATOM 1072 O O . ASN A 1 134 ? -13.613 -4.743 -10.411 1.00 28.51 140 ASN A O 1
ATOM 1077 N N . LEU A 1 135 ? -14.077 -3.082 -11.941 1.00 19.96 141 LEU A N 1
ATOM 1078 C CA . LEU A 1 135 ? -13.099 -2.125 -11.401 1.00 19.46 141 LEU A CA 1
ATOM 1079 C C . LEU A 1 135 ? -13.891 -0.906 -10.943 1.00 20.39 141 LEU A C 1
ATOM 1080 O O . LEU A 1 135 ? -14.780 -0.426 -11.691 1.00 20.28 141 LEU A O 1
ATOM 1085 N N . LEU A 1 136 ? -13.674 -0.494 -9.712 1.00 19.72 142 LEU A N 1
ATOM 1086 C CA . LEU A 1 136 ? -14.531 0.521 -9.077 1.00 17.95 142 LEU A CA 1
ATOM 1087 C C . LEU A 1 136 ? -13.650 1.722 -8.750 1.00 19.04 142 LEU A C 1
ATOM 1088 O O . LEU A 1 136 ? -12.514 1.527 -8.269 1.00 18.24 142 LEU A O 1
ATOM 1093 N N . LEU A 1 137 ? -14.200 2.932 -8.928 1.00 19.40 143 LEU A N 1
ATOM 1094 C CA . LEU A 1 137 ? -13.537 4.203 -8.553 1.00 19.06 143 LEU A CA 1
ATOM 1095 C C . LEU A 1 137 ? -13.936 4.470 -7.096 1.00 18.19 143 LEU A C 1
ATOM 1096 O O . LEU A 1 137 ? -15.167 4.450 -6.798 1.00 17.70 143 LEU A O 1
ATOM 1101 N N . ALA A 1 138 ? -12.940 4.727 -6.243 1.00 18.94 144 ALA A N 1
ATOM 1102 C CA . ALA A 1 138 ? -13.081 4.862 -4.775 1.00 18.08 144 ALA A CA 1
ATOM 1103 C C . ALA A 1 138 ? -14.027 6.022 -4.474 1.00 20.01 144 ALA A C 1
ATOM 1104 O O . ALA A 1 138 ? -14.744 5.955 -3.497 1.00 19.26 144 ALA A O 1
ATOM 1106 N N . SER A 1 139 ? -13.972 7.070 -5.293 1.00 21.58 145 SER A N 1
ATOM 1107 C CA . SER A 1 139 ? -14.832 8.271 -5.173 1.00 22.35 145 SER A CA 1
ATOM 1108 C C . SER A 1 139 ? -14.957 8.937 -6.539 1.00 23.69 145 SER A C 1
ATOM 1109 O O . SER A 1 139 ? -14.344 8.448 -7.499 1.00 18.01 145 SER A O 1
ATOM 1112 N N . LYS A 1 140 ? -15.760 10.011 -6.625 1.00 24.15 146 LYS A N 1
ATOM 1113 C CA . LYS A 1 140 ? -15.969 10.742 -7.897 1.00 26.16 146 LYS A CA 1
ATOM 1114 C C . LYS A 1 140 ? -14.910 11.829 -8.059 1.00 23.44 146 LYS A C 1
ATOM 1115 O O . LYS A 1 140 ? -14.927 12.483 -9.124 1.00 24.19 146 LYS A O 1
ATOM 1121 N N . LEU A 1 141 ? -14.029 12.029 -7.083 1.00 23.39 147 LEU A N 1
ATOM 1122 C CA . LEU A 1 141 ? -12.995 13.104 -7.180 1.00 26.36 147 LEU A CA 1
ATOM 1123 C C . LEU A 1 141 ? -11.870 12.642 -8.117 1.00 28.80 147 LEU A C 1
ATOM 1124 O O . LEU A 1 141 ? -11.533 11.432 -8.104 1.00 28.83 147 LEU A O 1
ATOM 1129 N N . LYS A 1 142 ? -11.360 13.564 -8.942 1.00 29.28 148 LYS A N 1
ATOM 1130 C CA . LYS A 1 142 ? -10.219 13.342 -9.874 1.00 29.43 148 LYS A CA 1
ATOM 1131 C C . LYS A 1 142 ? -9.045 12.727 -9.115 1.00 28.12 148 LYS A C 1
ATOM 1132 O O . LYS A 1 142 ? -8.725 13.219 -8.023 1.00 30.88 148 LYS A O 1
ATOM 1136 N N . GLY A 1 143 ? -8.454 11.663 -9.664 1.00 29.05 149 GLY A N 1
ATOM 1137 C CA . GLY A 1 143 ? -7.307 10.952 -9.070 1.00 31.41 149 GLY A CA 1
ATOM 1138 C C . GLY A 1 143 ? -7.722 9.866 -8.076 1.00 28.63 149 GLY A C 1
ATOM 1139 O O . GLY A 1 143 ? -6.822 9.228 -7.517 1.00 30.27 149 GLY A O 1
ATOM 1140 N N . ALA A 1 144 ? -9.026 9.658 -7.847 1.00 24.87 150 ALA A N 1
ATOM 1141 C CA . ALA A 1 144 ? -9.555 8.607 -6.937 1.00 24.37 150 ALA A CA 1
ATOM 1142 C C . ALA A 1 144 ? -9.013 7.243 -7.401 1.00 21.16 150 ALA A C 1
ATOM 1143 O O . ALA A 1 144 ? -9.012 6.999 -8.601 1.00 19.59 150 ALA A O 1
ATOM 1145 N N . ALA A 1 145 ? -8.609 6.392 -6.469 1.00 20.01 151 ALA A N 1
ATOM 1146 C CA . ALA A 1 145 ? -8.026 5.060 -6.750 1.00 20.96 151 ALA A CA 1
ATOM 1147 C C . ALA A 1 145 ? -9.021 4.168 -7.503 1.00 22.11 151 ALA A C 1
ATOM 1148 O O . ALA A 1 145 ? -10.219 4.154 -7.194 1.00 22.83 151 ALA A O 1
ATOM 1150 N N . VAL A 1 146 ? -8.522 3.429 -8.492 1.00 19.74 152 VAL A N 1
ATOM 1151 C CA . VAL A 1 146 ? -9.276 2.312 -9.112 1.00 19.84 152 VAL A CA 1
ATOM 1152 C C . VAL A 1 146 ? -9.006 1.074 -8.261 1.00 20.25 152 VAL A C 1
ATOM 1153 O O . VAL A 1 146 ? -7.823 0.857 -7.897 1.00 18.59 152 VAL A O 1
ATOM 1157 N N . LYS A 1 147 ? -10.058 0.315 -7.942 1.00 18.59 153 LYS A N 1
ATOM 1158 C CA . LYS A 1 147 ? -9.970 -0.853 -7.033 1.00 18.76 153 LYS A CA 1
ATOM 1159 C C . LYS A 1 147 ? -10.614 -2.076 -7.686 1.00 17.12 153 LYS A C 1
ATOM 1160 O O . LYS A 1 147 ? -11.697 -1.998 -8.260 1.00 17.19 153 LYS A O 1
ATOM 1166 N N . LEU A 1 148 ? -9.880 -3.182 -7.656 1.00 16.39 154 LEU A N 1
ATOM 1167 C CA . LEU A 1 148 ? -10.387 -4.487 -8.119 1.00 16.52 154 LEU A CA 1
ATOM 1168 C C . LEU A 1 148 ? -11.466 -4.954 -7.144 1.00 14.29 154 LEU A C 1
ATOM 1169 O O . LEU A 1 148 ? -11.295 -4.878 -5.910 1.00 15.96 154 LEU A O 1
ATOM 1174 N N . ALA A 1 149 ? -12.521 -5.495 -7.696 1.00 17.10 155 ALA A N 1
ATOM 1175 C CA . ALA A 1 149 ? -13.659 -6.053 -6.951 1.00 16.70 155 ALA A CA 1
ATOM 1176 C C . ALA A 1 149 ? -14.091 -7.370 -7.585 1.00 18.49 155 ALA A C 1
ATOM 1177 O O . ALA A 1 149 ? -13.606 -7.775 -8.688 1.00 16.14 155 ALA A O 1
ATOM 1179 N N . ASP A 1 150 ? -15.024 -8.005 -6.892 1.00 18.49 156 ASP A N 1
ATOM 1180 C CA . ASP A 1 150 ? -15.742 -9.223 -7.325 1.00 20.13 156 ASP A CA 1
ATOM 1181 C C . ASP A 1 150 ? -14.779 -10.385 -7.534 1.00 18.79 156 ASP A C 1
ATOM 1182 O O . ASP A 1 150 ? -14.445 -10.775 -8.699 1.00 18.69 156 ASP A O 1
ATOM 1187 N N . PHE A 1 151 ? -14.446 -11.015 -6.420 1.00 16.67 157 PHE A N 1
ATOM 1188 C CA . PHE A 1 151 ? -13.556 -12.193 -6.398 1.00 15.87 157 PHE A CA 1
ATOM 1189 C C . PHE A 1 151 ? -14.409 -13.468 -6.463 1.00 16.42 157 PHE A C 1
ATOM 1190 O O . PHE A 1 151 ? -13.831 -14.530 -6.248 1.00 16.34 157 PHE A O 1
ATOM 1198 N N . GLY A 1 152 ? -15.683 -13.371 -6.855 1.00 17.77 158 GLY A N 1
ATOM 1199 C CA . GLY A 1 152 ? -16.590 -14.532 -6.992 1.00 19.47 158 GLY A CA 1
ATOM 1200 C C . GLY A 1 152 ? -16.083 -15.592 -7.972 1.00 21.57 158 GLY A C 1
ATOM 1201 O O . GLY A 1 152 ? -16.443 -16.745 -7.810 1.00 19.58 158 GLY A O 1
ATOM 1202 N N . LEU A 1 153 ? -15.177 -15.277 -8.906 1.00 20.40 159 LEU A N 1
ATOM 1203 C CA . LEU A 1 153 ? -14.645 -16.317 -9.840 1.00 20.18 159 LEU A CA 1
ATOM 1204 C C . LEU A 1 153 ? -13.173 -16.621 -9.599 1.00 19.37 159 LEU A C 1
ATOM 1205 O O . LEU A 1 153 ? -12.602 -17.432 -10.366 1.00 17.62 159 LEU A O 1
ATOM 1210 N N . ALA A 1 154 ? -12.575 -15.972 -8.608 1.00 17.90 160 ALA A N 1
ATOM 1211 C CA . ALA A 1 154 ? -11.128 -16.073 -8.340 1.00 17.80 160 ALA A CA 1
ATOM 1212 C C . ALA A 1 154 ? -10.792 -17.494 -7.879 1.00 19.97 160 ALA A C 1
ATOM 1213 O O . ALA A 1 154 ? -11.647 -18.174 -7.239 1.00 19.08 160 ALA A O 1
ATOM 1215 N N . ILE A 1 155 ? -9.557 -17.899 -8.147 1.00 18.62 161 ILE A N 1
ATOM 1216 C CA . ILE A 1 155 ? -9.013 -19.208 -7.723 1.00 19.91 161 ILE A CA 1
ATOM 1217 C C . ILE A 1 155 ? -7.676 -18.983 -7.016 1.00 19.59 161 ILE A C 1
ATOM 1218 O O . ILE A 1 155 ? -7.010 -17.951 -7.235 1.00 17.32 161 ILE A O 1
ATOM 1223 N N . GLU A 1 156 ? -7.314 -19.942 -6.167 1.00 20.61 162 GLU A N 1
ATOM 1224 C CA . GLU A 1 156 ? -5.993 -19.980 -5.512 1.00 22.32 162 GLU A CA 1
ATOM 1225 C C . GLU A 1 156 ? -5.137 -20.910 -6.347 1.00 23.74 162 GLU A C 1
ATOM 1226 O O . GLU A 1 156 ? -5.645 -21.965 -6.725 1.00 22.22 162 GLU A O 1
ATOM 1232 N N . VAL A 1 157 ? -3.920 -20.487 -6.674 1.00 22.71 163 VAL A N 1
ATOM 1233 C CA . VAL A 1 157 ? -2.948 -21.312 -7.437 1.00 23.02 163 VAL A CA 1
ATOM 1234 C C . VAL A 1 157 ? -1.753 -21.626 -6.534 1.00 24.40 163 VAL A C 1
ATOM 1235 O O . VAL A 1 157 ? -1.490 -20.845 -5.588 1.00 25.21 163 VAL A O 1
ATOM 1239 N N . GLU A 1 158 ? -1.053 -22.712 -6.853 1.00 27.45 164 GLU A N 1
ATOM 1240 C CA . GLU A 1 158 ? 0.153 -23.203 -6.120 1.00 31.09 164 GLU A CA 1
ATOM 1241 C C . GLU A 1 158 ? 1.401 -22.769 -6.883 1.00 26.29 164 GLU A C 1
ATOM 1242 O O . GLU A 1 158 ? 1.667 -23.353 -7.910 1.00 29.86 164 GLU A O 1
ATOM 1248 N N . GLY A 1 159 ? 2.123 -21.759 -6.400 1.00 27.50 165 GLY A N 1
ATOM 1249 C CA . GLY A 1 159 ? 3.241 -21.129 -7.129 1.00 26.35 165 GLY A CA 1
ATOM 1250 C C . GLY A 1 159 ? 2.847 -20.823 -8.569 1.00 27.27 165 GLY A C 1
ATOM 1251 O O . GLY A 1 159 ? 1.827 -20.125 -8.788 1.00 28.01 165 GLY A O 1
ATOM 1252 N N . GLU A 1 160 ? 3.609 -21.354 -9.521 1.00 23.53 166 GLU A N 1
ATOM 1253 C CA . GLU A 1 160 ? 3.439 -21.118 -10.978 1.00 24.52 166 GLU A CA 1
ATOM 1254 C C . GLU A 1 160 ? 2.741 -22.323 -11.629 1.00 24.46 166 GLU A C 1
ATOM 1255 O O . GLU A 1 160 ? 2.704 -22.366 -12.873 1.00 21.28 166 GLU A O 1
ATOM 1261 N N . GLN A 1 161 ? 2.197 -23.240 -10.829 1.00 27.24 167 GLN A N 1
ATOM 1262 C CA . GLN A 1 161 ? 1.567 -24.482 -11.363 1.00 29.33 167 GLN A CA 1
ATOM 1263 C C . GLN A 1 161 ? 0.247 -24.085 -12.020 1.00 29.16 167 GLN A C 1
ATOM 1264 O O . GLN A 1 161 ? -0.548 -23.345 -11.384 1.00 26.14 167 GLN A O 1
ATOM 1270 N N . GLN A 1 162 ? 0.010 -24.617 -13.217 1.00 25.55 168 GLN A N 1
ATOM 1271 C CA . GLN A 1 162 ? -1.167 -24.278 -14.037 1.00 25.68 168 GLN A CA 1
ATOM 1272 C C . GLN A 1 162 ? -1.956 -25.541 -14.386 1.00 25.24 168 GLN A C 1
ATOM 1273 O O . GLN A 1 162 ? -1.426 -26.661 -14.290 1.00 25.55 168 GLN A O 1
ATOM 1279 N N . ALA A 1 163 ? -3.203 -25.359 -14.771 1.00 25.62 169 ALA A N 1
ATOM 1280 C CA . ALA A 1 163 ? -4.131 -26.434 -15.188 1.00 22.38 169 ALA A CA 1
ATOM 1281 C C . ALA A 1 163 ? -5.275 -25.763 -15.926 1.00 22.39 169 ALA A C 1
ATOM 1282 O O . ALA A 1 163 ? -5.418 -24.528 -15.810 1.00 17.59 169 ALA A O 1
ATOM 1284 N N . TRP A 1 164 ? -6.053 -26.534 -16.680 1.00 19.80 170 TRP A N 1
ATOM 1285 C CA . TRP A 1 164 ? -7.364 -26.021 -17.126 1.00 19.54 170 TRP A CA 1
ATOM 1286 C C . TRP A 1 164 ? -8.336 -26.209 -15.967 1.00 19.24 170 TRP A C 1
ATOM 1287 O O . TRP A 1 164 ? -8.989 -27.285 -15.837 1.00 19.07 170 TRP A O 1
ATOM 1298 N N . PHE A 1 165 ? -8.419 -25.190 -15.126 1.00 19.21 171 PHE A N 1
ATOM 1299 C CA . PHE A 1 165 ? -9.218 -25.240 -13.883 1.00 21.03 171 PHE A CA 1
ATOM 1300 C C . PHE A 1 165 ? -10.699 -25.357 -14.239 1.00 21.09 171 PHE A C 1
ATOM 1301 O O . PHE A 1 165 ? -11.463 -25.966 -13.446 1.00 21.60 171 PHE A O 1
ATOM 1309 N N . GLY A 1 166 ? -11.076 -24.840 -15.414 1.00 19.79 172 GLY A N 1
ATOM 1310 C CA . GLY A 1 166 ? -12.484 -24.823 -15.847 1.00 19.70 172 GLY A CA 1
ATOM 1311 C C . GLY A 1 166 ? -12.800 -23.625 -16.698 1.00 18.71 172 GLY A C 1
ATOM 1312 O O . GLY A 1 166 ? -11.923 -22.737 -16.879 1.00 19.20 172 GLY A O 1
ATOM 1313 N N . PHE A 1 167 ? -14.010 -23.608 -17.242 1.00 19.86 173 PHE A N 1
ATOM 1314 C CA . PHE A 1 167 ? -14.509 -22.531 -18.137 1.00 20.00 173 PHE A CA 1
ATOM 1315 C C . PHE A 1 167 ? -15.163 -21.448 -17.292 1.00 21.14 173 PHE A C 1
ATOM 1316 O O . PHE A 1 167 ? -16.269 -21.634 -16.782 1.00 19.31 173 PHE A O 1
ATOM 1324 N N . ALA A 1 168 ? -14.483 -20.319 -17.125 1.00 18.91 174 ALA A N 1
ATOM 1325 C CA . ALA A 1 168 ? -14.952 -19.264 -16.210 1.00 18.72 174 ALA A CA 1
ATOM 1326 C C . ALA A 1 168 ? -14.487 -17.903 -16.754 1.00 17.81 174 ALA A C 1
ATOM 1327 O O . ALA A 1 168 ? -13.373 -17.830 -17.297 1.00 16.14 174 ALA A O 1
ATOM 1329 N N . GLY A 1 169 ? -15.336 -16.890 -16.634 1.00 18.65 175 GLY A N 1
ATOM 1330 C CA . GLY A 1 169 ? -15.004 -15.499 -16.991 1.00 18.03 175 GLY A CA 1
ATOM 1331 C C . GLY A 1 169 ? -16.105 -14.867 -17.792 1.00 18.63 175 GLY A C 1
ATOM 1332 O O . GLY A 1 169 ? -17.260 -15.355 -17.725 1.00 18.60 175 GLY A O 1
ATOM 1333 N N . THR A 1 170 ? -15.779 -13.809 -18.527 1.00 18.00 176 THR A N 1
ATOM 1334 C CA . THR A 1 170 ? -16.756 -13.020 -19.294 1.00 17.45 176 THR A CA 1
ATOM 1335 C C . THR A 1 170 ? -16.319 -13.084 -20.747 1.00 19.41 176 THR A C 1
ATOM 1336 O O . TH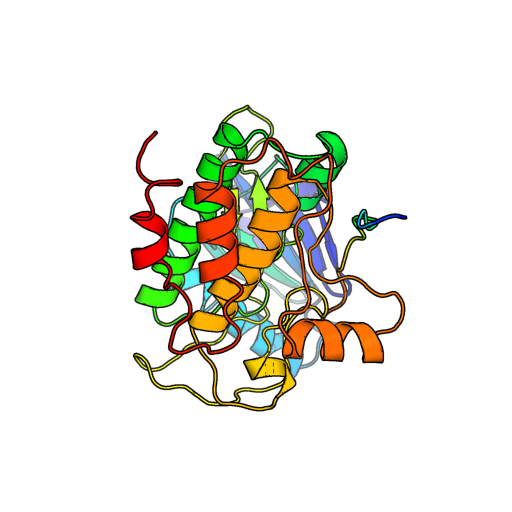R A 1 170 ? -15.172 -12.746 -21.060 1.00 17.71 176 THR A O 1
ATOM 1340 N N . PRO A 1 171 ? -17.221 -13.501 -21.671 1.00 20.11 177 PRO A N 1
ATOM 1341 C CA . PRO A 1 171 ? -16.830 -13.802 -23.047 1.00 19.37 177 PRO A CA 1
ATOM 1342 C C . PRO A 1 171 ? -15.772 -12.873 -23.660 1.00 18.55 177 PRO A C 1
ATOM 1343 O O . PRO A 1 171 ? -14.775 -13.410 -24.1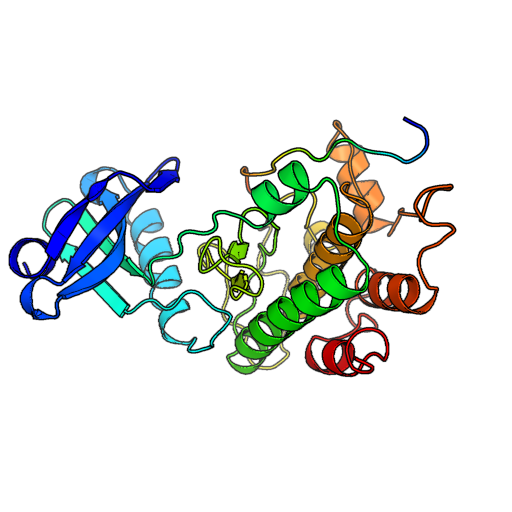87 1.00 16.75 177 PRO A O 1
ATOM 1347 N N . GLY A 1 172 ? -16.029 -11.555 -23.667 1.00 16.66 178 GLY A N 1
ATOM 1348 C CA . GLY A 1 172 ? -15.180 -10.564 -24.352 1.00 16.43 178 GLY A CA 1
ATOM 1349 C C . GLY A 1 172 ? -13.773 -10.460 -23.753 1.00 16.95 178 GLY A C 1
ATOM 1350 O O . GLY A 1 172 ? -12.905 -9.939 -24.451 1.00 20.37 178 GLY A O 1
ATOM 1351 N N . TYR A 1 173 ? -13.538 -10.985 -22.547 1.00 16.83 179 TYR A N 1
ATOM 1352 C CA . TYR A 1 173 ? -12.302 -10.804 -21.730 1.00 16.44 179 TYR A CA 1
ATOM 1353 C C . TYR A 1 173 ? -11.579 -12.145 -21.595 1.00 17.44 179 TYR A C 1
ATOM 1354 O O . TYR A 1 173 ? -10.493 -12.216 -21.062 1.00 17.86 179 TYR A O 1
ATOM 1363 N N . LEU A 1 174 ? -12.173 -13.226 -22.119 1.00 16.13 180 LEU A N 1
ATOM 1364 C CA . LEU A 1 174 ? -11.606 -14.581 -22.014 1.00 14.99 180 LEU A CA 1
ATOM 1365 C C . LEU A 1 174 ? -10.292 -14.656 -22.786 1.00 15.06 180 LEU A C 1
ATOM 1366 O O . LEU A 1 174 ? -10.190 -14.042 -23.859 1.00 15.42 180 LEU A O 1
ATOM 1371 N N . SER A 1 175 ? -9.325 -15.369 -22.215 1.00 14.59 181 SER A N 1
ATOM 1372 C CA . SER A 1 175 ? -7.989 -15.661 -22.779 1.00 16.17 181 SER A CA 1
ATOM 1373 C C . SER A 1 175 ? -8.105 -16.814 -23.775 1.00 15.35 181 SER A C 1
ATOM 1374 O O . SER A 1 175 ? -8.968 -17.688 -23.655 1.00 16.25 181 SER A O 1
ATOM 1377 N N . PRO A 1 176 ? -7.217 -16.854 -24.783 1.00 18.01 182 PRO A N 1
ATOM 1378 C CA . PRO A 1 176 ? -7.135 -17.992 -25.717 1.00 18.39 182 PRO A CA 1
ATOM 1379 C C . PRO A 1 176 ? -6.967 -19.316 -24.975 1.00 20.47 182 PRO A C 1
ATOM 1380 O O . PRO A 1 176 ? -7.658 -20.302 -25.311 1.00 20.98 182 PRO A O 1
ATOM 1384 N N . GLU A 1 177 ? -6.109 -19.326 -23.945 1.00 19.52 183 GLU A N 1
ATOM 1385 C CA . GLU A 1 177 ? -5.787 -20.580 -23.243 1.00 18.56 183 GLU A CA 1
ATOM 1386 C C . GLU A 1 177 ? -7.070 -21.109 -22.595 1.00 20.69 183 GLU A C 1
ATOM 1387 O O . GLU A 1 177 ? -7.281 -22.337 -22.673 1.00 19.00 183 GLU A O 1
ATOM 1393 N N . VAL A 1 178 ? -7.913 -20.237 -22.002 1.00 18.00 184 VAL A N 1
ATOM 1394 C CA . VAL A 1 178 ? -9.166 -20.706 -21.354 1.00 20.53 184 VAL A CA 1
ATOM 1395 C C . VAL A 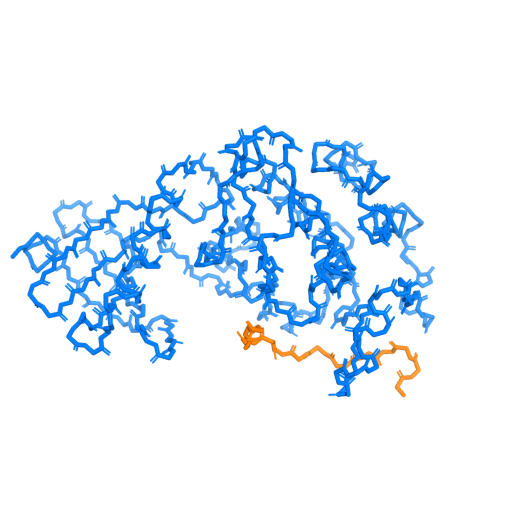1 178 ? -10.086 -21.302 -22.441 1.00 20.55 184 VAL A C 1
ATOM 1396 O O . VAL A 1 178 ? -10.717 -22.340 -22.186 1.00 19.08 184 VAL A O 1
ATOM 1400 N N . LEU A 1 179 ? -10.141 -20.689 -23.616 1.00 21.29 185 LEU A N 1
ATOM 1401 C CA . LEU A 1 179 ? -11.064 -21.109 -24.707 1.00 21.70 185 LEU A CA 1
ATOM 1402 C C . LEU A 1 179 ? -10.561 -22.399 -25.372 1.00 24.28 185 LEU A C 1
ATOM 1403 O O . LEU A 1 179 ? -11.392 -23.111 -25.981 1.00 25.49 185 LEU A O 1
ATOM 1408 N N . ARG A 1 180 ? -9.271 -22.699 -25.252 1.00 24.79 186 ARG A N 1
ATOM 1409 C CA . ARG A 1 180 ? -8.625 -23.858 -25.929 1.00 26.87 186 ARG A CA 1
ATOM 1410 C C . ARG A 1 180 ? -8.579 -25.073 -25.014 1.00 25.46 186 ARG A C 1
ATOM 1411 O O . ARG A 1 180 ? -8.168 -26.149 -25.515 1.00 28.28 186 ARG A O 1
ATOM 1419 N N . LYS A 1 181 ? -8.967 -24.925 -23.745 1.00 24.80 187 LYS A N 1
ATOM 1420 C CA . LYS A 1 181 ? -8.822 -25.937 -22.666 1.00 24.96 187 LYS A CA 1
ATOM 1421 C C . LYS A 1 181 ? -7.345 -26.272 -22.479 1.00 23.74 187 LYS A C 1
ATOM 1422 O O . LYS A 1 181 ? -7.021 -27.435 -22.237 1.00 22.14 187 LYS A O 1
ATOM 1428 N N . ASP A 1 182 ? -6.482 -25.278 -22.619 1.00 22.23 188 ASP A N 1
ATOM 1429 C CA . ASP A 1 182 ? -5.049 -25.377 -22.263 1.00 21.86 188 ASP A CA 1
ATOM 1430 C C . ASP A 1 182 ? -4.888 -25.044 -20.781 1.00 22.36 188 ASP A C 1
ATOM 1431 O O . ASP A 1 182 ? -5.730 -24.358 -20.182 1.00 19.11 188 ASP A O 1
ATOM 1436 N N . PRO A 1 183 ? -3.812 -25.523 -20.133 1.00 20.63 189 PRO A N 1
ATOM 1437 C CA . PRO A 1 183 ? -3.487 -25.102 -18.772 1.00 20.88 189 PRO A CA 1
ATOM 1438 C C . PRO A 1 183 ? -3.341 -23.580 -18.685 1.00 17.85 189 PRO A C 1
ATOM 1439 O O . PRO A 1 183 ? -2.824 -22.957 -19.618 1.00 20.06 189 PRO A O 1
ATOM 1443 N N . TYR A 1 184 ? -3.857 -22.995 -17.615 1.00 16.98 190 TYR A N 1
ATOM 1444 C CA . TYR A 1 184 ? -3.762 -21.537 -17.419 1.00 16.68 190 TYR A CA 1
ATOM 1445 C C . TYR A 1 184 ? -3.489 -21.167 -15.964 1.00 17.05 190 TYR A C 1
ATOM 1446 O O . TYR A 1 184 ? -3.461 -21.997 -15.011 1.00 17.39 190 TYR A O 1
ATOM 1455 N N . GLY A 1 185 ? -3.274 -19.872 -15.765 1.00 17.01 191 GLY A N 1
ATOM 1456 C CA . GLY A 1 185 ? -3.024 -19.356 -14.413 1.00 17.06 191 GLY A CA 1
ATOM 1457 C C . GLY A 1 185 ? -2.947 -17.843 -14.431 1.00 15.83 191 GLY A C 1
ATOM 1458 O O . GLY A 1 185 ? -3.793 -17.213 -15.055 1.00 14.90 191 GLY A O 1
ATOM 1459 N N . LYS A 1 186 ? -1.923 -17.286 -13.810 1.00 15.44 192 LYS A N 1
ATOM 1460 C CA . LYS A 1 186 ? -1.760 -15.810 -13.691 1.00 15.20 192 LYS A CA 1
ATOM 1461 C C . LYS A 1 186 ? -1.920 -15.093 -15.033 1.00 14.86 192 LYS A C 1
ATOM 1462 O O . LYS A 1 186 ? -2.543 -14.013 -15.077 1.00 14.46 192 LYS A O 1
ATOM 1468 N N . PRO A 1 187 ? -1.379 -15.596 -16.175 1.00 15.45 193 PRO A N 1
ATOM 1469 C CA . PRO A 1 187 ? -1.465 -14.840 -17.430 1.00 15.70 193 PRO A CA 1
ATOM 1470 C C . PRO A 1 187 ? -2.880 -14.499 -17.927 1.00 15.36 193 PRO A C 1
ATOM 1471 O O . PRO A 1 187 ? -2.997 -13.556 -18.724 1.00 13.17 193 PRO A O 1
ATOM 1475 N N . VAL A 1 188 ? -3.925 -15.225 -17.483 1.00 13.90 194 VAL A N 1
ATOM 1476 C CA . VAL A 1 188 ? -5.292 -14.913 -17.977 1.00 15.31 194 VAL A CA 1
ATOM 1477 C C . VAL A 1 188 ? -5.667 -13.476 -17.553 1.00 14.04 194 VAL A C 1
ATOM 1478 O O . VAL A 1 188 ? -6.365 -12.776 -18.293 1.00 14.13 194 VAL A O 1
ATOM 1482 N N . ASP A 1 189 ? -5.184 -13.032 -16.403 1.00 13.81 195 ASP A N 1
ATOM 1483 C CA . ASP A 1 189 ? -5.508 -11.683 -15.904 1.00 13.28 195 ASP A CA 1
ATOM 1484 C C . ASP A 1 189 ? -4.755 -10.640 -16.744 1.00 13.97 195 ASP A C 1
ATOM 1485 O O . ASP A 1 189 ? -5.265 -9.542 -16.898 1.00 13.05 195 ASP A O 1
ATOM 1490 N N . LEU A 1 190 ? -3.590 -10.957 -17.293 1.00 13.62 196 LEU A N 1
ATOM 1491 C CA . LEU A 1 190 ? -2.834 -9.961 -18.104 1.00 13.93 196 LEU A CA 1
ATOM 1492 C C . LEU A 1 190 ? -3.509 -9.809 -19.476 1.00 13.33 196 LEU A C 1
ATOM 1493 O O . LEU A 1 190 ? -3.508 -8.716 -20.051 1.00 14.80 196 LEU A O 1
ATOM 1498 N N . TRP A 1 191 ? -4.078 -10.879 -20.003 1.00 14.48 197 TRP A N 1
ATOM 1499 C CA . TRP A 1 191 ? -4.838 -10.819 -21.269 1.00 14.82 197 TRP A CA 1
ATOM 1500 C C . TRP A 1 191 ? -5.995 -9.848 -21.031 1.00 15.20 197 TRP A C 1
ATOM 1501 O O . TRP A 1 191 ? -6.201 -8.915 -21.831 1.00 14.64 197 TRP A O 1
ATOM 1512 N N . ALA A 1 192 ? -6.685 -9.987 -19.901 1.00 15.01 198 ALA A N 1
ATOM 1513 C CA . ALA A 1 192 ? -7.841 -9.118 -19.614 1.00 15.02 198 ALA A CA 1
ATOM 1514 C C . ALA A 1 192 ? -7.337 -7.688 -19.467 1.00 14.70 198 ALA A C 1
ATOM 1515 O O . ALA A 1 192 ? -8.009 -6.786 -19.924 1.00 15.16 198 ALA A O 1
ATOM 1517 N N . CYS A 1 193 ? -6.186 -7.494 -18.844 1.00 15.52 199 CYS A N 1
ATOM 1518 C CA . CYS A 1 193 ? -5.604 -6.134 -18.708 1.00 14.45 199 CYS A CA 1
ATOM 1519 C C . CYS A 1 193 ? -5.410 -5.520 -20.105 1.00 14.35 199 CYS A C 1
ATOM 1520 O O . CYS A 1 193 ? -5.552 -4.289 -20.260 1.00 16.73 199 CYS A O 1
ATOM 1523 N N . GLY A 1 194 ? -5.017 -6.326 -21.065 1.00 13.86 200 GLY A N 1
ATOM 1524 C CA . GLY A 1 194 ? -4.813 -5.875 -22.458 1.00 15.11 200 GLY A CA 1
ATOM 1525 C C . GLY A 1 194 ? -6.102 -5.389 -23.056 1.00 14.55 200 GLY A C 1
ATOM 1526 O O . GLY A 1 194 ? -6.101 -4.366 -23.799 1.00 15.90 200 GLY A O 1
ATOM 1527 N N . VAL A 1 195 ? -7.159 -6.174 -22.868 1.00 14.41 201 VAL A N 1
ATOM 1528 C CA . VAL A 1 195 ? -8.512 -5.819 -23.382 1.00 14.33 201 VAL A CA 1
ATOM 1529 C C . VAL A 1 195 ? -8.932 -4.499 -22.720 1.00 13.98 201 VAL A C 1
ATOM 1530 O O . VAL A 1 195 ? -9.405 -3.596 -23.449 1.00 13.21 201 VAL A O 1
ATOM 1534 N N . ILE A 1 196 ? -8.761 -4.402 -21.403 1.00 14.01 202 ILE A N 1
ATOM 1535 C CA . ILE A 1 196 ? -9.072 -3.169 -20.639 1.00 14.60 202 ILE A CA 1
ATOM 1536 C C . ILE A 1 196 ? -8.249 -1.987 -21.199 1.00 14.24 202 ILE A C 1
ATOM 1537 O O . ILE A 1 196 ? -8.831 -0.902 -21.355 1.00 14.08 202 ILE A O 1
ATOM 1542 N N . LEU A 1 197 ? -6.964 -2.172 -21.465 1.00 15.13 203 LEU A N 1
ATOM 1543 C CA . LEU A 1 197 ? -6.086 -1.023 -21.838 1.00 15.84 203 LEU A CA 1
ATOM 1544 C C . LEU A 1 197 ? -6.525 -0.522 -23.216 1.00 15.90 203 LEU A C 1
ATOM 1545 O O . LEU A 1 197 ? -6.642 0.698 -23.401 1.00 16.80 203 LEU A O 1
ATOM 1550 N N . TYR A 1 198 ? -6.781 -1.459 -24.132 1.00 18.41 204 TYR A N 1
ATOM 1551 C CA . TYR A 1 198 ? -7.333 -1.166 -25.481 1.00 17.90 204 TYR A CA 1
ATOM 1552 C C . TYR A 1 198 ? -8.585 -0.293 -25.348 1.00 17.38 204 TYR A C 1
ATOM 1553 O O . TYR A 1 198 ? -8.706 0.757 -26.003 1.00 19.41 204 TYR A O 1
ATOM 1562 N N . ILE A 1 199 ? -9.513 -0.702 -24.488 1.00 19.20 205 ILE A N 1
ATOM 1563 C CA . ILE A 1 199 ? -10.811 0.005 -24.306 1.00 19.04 205 ILE A CA 1
ATOM 1564 C C . ILE A 1 199 ? -10.561 1.407 -23.743 1.00 18.15 205 ILE A C 1
ATOM 1565 O O . ILE A 1 199 ? -11.272 2.361 -24.156 1.00 18.24 205 ILE A O 1
ATOM 1570 N N . LEU A 1 200 ? -9.667 1.539 -22.754 1.00 17.37 206 LEU A N 1
ATOM 1571 C CA . LEU A 1 200 ? -9.379 2.843 -22.117 1.00 17.78 206 LEU A CA 1
ATOM 1572 C C . LEU A 1 200 ? -8.978 3.871 -23.205 1.00 18.00 206 LEU A C 1
ATOM 1573 O O . LEU A 1 200 ? -9.334 5.067 -23.091 1.00 18.43 206 LEU A O 1
ATOM 1578 N N . LEU A 1 201 ? -8.192 3.440 -24.172 1.00 19.25 207 LEU A N 1
ATOM 1579 C CA . LEU A 1 201 ? -7.528 4.383 -25.108 1.00 19.26 207 LEU A CA 1
ATOM 1580 C C . LEU A 1 201 ? -8.475 4.798 -26.235 1.00 21.52 207 LEU A C 1
ATOM 1581 O O . LEU A 1 201 ? -8.294 5.919 -26.756 1.00 21.01 207 LEU A O 1
ATOM 1586 N N . VAL A 1 202 ? -9.429 3.956 -26.637 1.00 21.32 208 VAL A N 1
ATOM 1587 C CA . VAL A 1 202 ? -10.304 4.309 -27.805 1.00 23.13 208 VAL A CA 1
ATOM 1588 C C . VAL A 1 202 ? -11.791 4.122 -27.487 1.00 23.88 208 VAL A C 1
ATOM 1589 O O . VAL A 1 202 ? -12.584 4.548 -28.332 1.00 23.12 208 VAL A O 1
ATOM 1593 N N . GLY A 1 203 ? -12.172 3.500 -26.364 1.00 23.53 209 GLY A N 1
ATOM 1594 C CA . GLY A 1 203 ? -13.581 3.470 -25.912 1.00 22.51 209 GLY A CA 1
ATOM 1595 C C . GLY A 1 203 ? -14.372 2.312 -26.495 1.00 23.52 209 GLY A C 1
ATOM 1596 O O . GLY A 1 203 ? -15.619 2.318 -26.349 1.00 24.95 209 GLY A O 1
ATOM 1597 N N . TYR A 1 204 ? -13.700 1.350 -27.127 1.00 21.67 210 TYR A N 1
ATOM 1598 C CA . TYR A 1 204 ? -14.322 0.109 -27.659 1.00 21.49 210 TYR A CA 1
ATOM 1599 C C . TYR A 1 204 ? -13.293 -0.998 -27.541 1.00 19.77 210 TYR A C 1
ATOM 1600 O O . TYR A 1 204 ? -12.085 -0.760 -27.473 1.00 18.02 210 TYR A O 1
ATOM 1609 N N . PRO A 1 205 ? -13.748 -2.259 -27.525 1.00 20.02 211 PRO A N 1
ATOM 1610 C CA . PRO A 1 205 ? -12.845 -3.390 -27.370 1.00 18.71 211 PRO A CA 1
ATOM 1611 C C . PRO A 1 205 ? -12.228 -3.964 -28.633 1.00 18.92 211 PRO A C 1
ATOM 1612 O O . PRO A 1 205 ? -12.708 -3.745 -29.754 1.00 17.83 211 PRO A O 1
ATOM 1616 N N . PRO A 1 206 ? -11.111 -4.694 -28.460 1.00 19.48 212 PRO A N 1
ATOM 1617 C CA . PRO A 1 206 ? -10.367 -5.298 -29.561 1.00 20.45 212 PRO A CA 1
ATOM 1618 C C . PRO A 1 206 ? -11.125 -6.468 -30.186 1.00 22.31 212 PRO A C 1
ATOM 1619 O O . PRO A 1 206 ? -10.940 -6.742 -31.364 1.00 21.23 212 PRO A O 1
ATOM 1623 N N . PHE A 1 207 ? -11.957 -7.133 -29.380 1.00 21.90 213 PHE A N 1
ATOM 1624 C CA . PHE A 1 207 ? -12.739 -8.320 -29.809 1.00 22.80 213 PHE A CA 1
ATOM 1625 C C . PHE A 1 207 ? -14.205 -8.030 -29.489 1.00 25.37 213 PHE A C 1
ATOM 1626 O O . PHE A 1 207 ? -14.595 -7.860 -28.314 1.00 24.24 213 PHE A O 1
ATOM 1634 N N . TRP A 1 208 ? -15.014 -7.926 -30.527 1.00 28.31 214 TRP A N 1
ATOM 1635 C CA . TRP A 1 208 ? -16.484 -7.870 -30.385 1.00 33.52 214 TRP A CA 1
ATOM 1636 C C . TRP A 1 208 ? -17.124 -8.527 -31.596 1.00 31.81 214 TRP A C 1
ATOM 1637 O O . TRP A 1 208 ? -16.701 -8.257 -32.736 1.00 31.51 214 TRP A O 1
ATOM 1648 N N . ASP A 1 209 ? -18.086 -9.390 -31.322 1.00 32.34 215 ASP A N 1
ATOM 1649 C CA . ASP A 1 209 ? -19.045 -9.850 -32.340 1.00 31.40 215 ASP A CA 1
ATOM 1650 C C . ASP A 1 209 ? -20.310 -10.175 -31.557 1.00 35.00 215 ASP A C 1
ATOM 1651 O O . ASP A 1 209 ? -20.194 -10.667 -30.426 1.00 41.96 215 ASP A O 1
ATOM 1656 N N . GLU A 1 210 ? -21.457 -9.796 -32.100 1.00 40.21 216 GLU A N 1
ATOM 1657 C CA . GLU A 1 210 ? -22.801 -10.314 -31.722 1.00 43.29 216 GLU A CA 1
ATOM 1658 C C . GLU A 1 210 ? -22.728 -11.838 -31.630 1.00 36.31 216 GLU A C 1
ATOM 1659 O O . GLU A 1 210 ? -23.270 -12.420 -30.673 1.00 36.35 216 GLU A O 1
ATOM 1665 N N . ASP A 1 211 ? -22.057 -12.436 -32.613 1.00 31.08 217 ASP A N 1
ATOM 1666 C CA . ASP A 1 211 ? -21.993 -13.899 -32.803 1.00 29.84 217 ASP A CA 1
ATOM 1667 C C . ASP A 1 211 ? -20.824 -14.470 -31.993 1.00 26.96 217 ASP A C 1
ATOM 1668 O O . ASP A 1 211 ? -19.643 -14.283 -32.392 1.00 21.38 217 ASP A O 1
ATOM 1673 N N . GLN A 1 212 ? -21.148 -15.223 -30.951 1.00 24.28 218 GLN A N 1
ATOM 1674 C CA . GLN A 1 212 ? -20.133 -15.696 -29.999 1.00 25.42 218 GLN A CA 1
ATOM 1675 C C . GLN A 1 212 ? -19.185 -16.683 -30.684 1.00 25.10 218 GLN A C 1
ATOM 1676 O O . GLN A 1 212 ? -17.997 -16.701 -30.328 1.00 22.74 218 GLN A O 1
ATOM 1682 N N . HIS A 1 213 ? -19.681 -17.503 -31.612 1.00 23.96 219 HIS A N 1
ATOM 1683 C CA . HIS A 1 213 ? -18.814 -18.426 -32.398 1.00 23.52 219 HIS A CA 1
ATOM 1684 C C . HIS A 1 213 ? -17.643 -17.620 -32.981 1.00 20.80 219 HIS A C 1
ATOM 1685 O O . HIS A 1 213 ? -16.484 -18.038 -32.853 1.00 20.28 219 HIS A O 1
ATOM 1692 N N . ARG A 1 214 ? -17.956 -16.506 -33.636 1.00 22.73 220 ARG A N 1
ATOM 1693 C CA . ARG A 1 214 ? -16.968 -15.649 -34.322 1.00 25.77 220 ARG A CA 1
ATOM 1694 C C . ARG A 1 214 ? -16.102 -14.961 -33.257 1.00 21.94 220 ARG A C 1
ATOM 1695 O O . ARG A 1 214 ? -14.885 -14.923 -33.459 1.00 22.48 220 ARG A O 1
ATOM 1703 N N . LEU A 1 215 ? -16.704 -14.485 -32.162 1.00 20.66 221 LEU A N 1
ATOM 1704 C CA . LEU A 1 215 ? -15.954 -13.803 -31.063 1.00 19.15 221 LEU A CA 1
ATOM 1705 C C . LEU A 1 215 ? -14.828 -14.715 -30.567 1.00 18.43 221 LEU A C 1
ATOM 1706 O O . LEU A 1 215 ? -13.679 -14.252 -30.439 1.00 16.89 221 LEU A O 1
ATOM 1711 N N . TYR A 1 216 ? -15.160 -15.950 -30.201 1.00 17.95 222 TYR A N 1
ATOM 1712 C CA . TYR A 1 216 ? -14.181 -16.921 -29.666 1.00 19.40 222 TYR A CA 1
ATOM 1713 C C . TYR A 1 216 ? -13.123 -17.262 -30.727 1.00 20.60 222 TYR A C 1
ATOM 1714 O O . TYR A 1 216 ? -11.953 -17.380 -30.386 1.00 22.32 222 TYR A O 1
ATOM 1723 N N . LYS A 1 217 ? -13.477 -17.374 -32.004 1.00 22.09 223 LYS A N 1
ATOM 1724 C CA . LYS A 1 217 ? -12.451 -17.632 -33.043 1.00 24.00 223 LYS A CA 1
ATOM 1725 C C . LYS A 1 217 ? -11.457 -16.467 -33.082 1.00 22.16 223 LYS A C 1
ATOM 1726 O O . LYS A 1 217 ? -10.241 -16.714 -33.225 1.00 23.64 223 LYS A O 1
ATOM 1732 N N . GLN A 1 218 ? -11.995 -15.253 -33.056 1.00 24.28 224 GLN A N 1
ATOM 1733 C CA . GLN A 1 218 ? -11.279 -13.949 -33.100 1.00 26.30 224 GLN A CA 1
ATOM 1734 C C . GLN A 1 218 ? -10.307 -13.889 -31.905 1.00 23.67 224 GLN A C 1
ATOM 1735 O O . GLN A 1 218 ? -9.094 -13.609 -32.103 1.00 20.49 224 GLN A O 1
ATOM 1741 N N . ILE A 1 219 ? -10.779 -14.194 -30.698 1.00 21.72 225 ILE A N 1
ATOM 1742 C CA . ILE A 1 219 ? -9.894 -14.187 -29.486 1.00 21.81 225 ILE A CA 1
ATOM 1743 C C . ILE A 1 219 ? -8.766 -15.217 -29.655 1.00 22.24 225 ILE A C 1
ATOM 1744 O O . ILE A 1 219 ? -7.584 -14.903 -29.395 1.00 20.67 225 ILE A O 1
ATOM 1749 N N . LYS A 1 220 ? -9.106 -16.428 -30.053 1.00 22.89 226 LYS A N 1
ATOM 1750 C CA . LYS A 1 220 ? -8.118 -17.534 -30.170 1.00 24.03 226 LYS A CA 1
ATOM 1751 C C . LYS A 1 220 ? -7.075 -17.223 -31.234 1.00 24.08 226 LYS A C 1
ATOM 1752 O O . LYS A 1 220 ? -5.939 -17.681 -31.059 1.00 28.74 226 LYS A O 1
ATOM 1758 N N . ALA A 1 221 ? -7.410 -16.451 -32.248 1.00 22.80 227 ALA A N 1
ATOM 1759 C CA . ALA A 1 221 ? -6.474 -16.105 -33.332 1.00 25.34 227 ALA A CA 1
ATOM 1760 C C . ALA A 1 221 ? -5.681 -14.829 -32.993 1.00 27.73 227 ALA A C 1
ATOM 1761 O O . ALA A 1 221 ? -4.836 -14.485 -33.772 1.00 29.73 227 ALA A O 1
ATOM 1763 N N . GLY A 1 222 ? -5.983 -14.115 -31.902 1.00 27.61 228 GLY A N 1
ATOM 1764 C CA . GLY A 1 222 ? -5.386 -12.800 -31.602 1.00 25.80 228 GLY A CA 1
ATOM 1765 C C . GLY A 1 222 ? -5.693 -11.802 -32.684 1.00 27.63 228 GLY A C 1
ATOM 1766 O O . GLY A 1 222 ? -4.819 -10.960 -32.955 1.00 25.03 228 GLY A O 1
ATOM 1767 N N . ALA A 1 223 ? -6.908 -11.870 -33.234 1.00 27.51 229 ALA A N 1
ATOM 1768 C CA . ALA A 1 223 ? -7.379 -11.094 -34.409 1.00 29.02 229 ALA A CA 1
ATOM 1769 C C . ALA A 1 223 ? -7.928 -9.742 -33.974 1.00 28.25 229 ALA A C 1
ATOM 1770 O O . ALA A 1 223 ? -9.171 -9.519 -33.969 1.00 37.02 229 ALA A O 1
ATOM 1772 N N . TYR A 1 224 ? -7.033 -8.815 -33.691 1.00 28.79 230 TYR A N 1
ATOM 1773 C CA . TYR A 1 224 ? -7.409 -7.420 -33.374 1.00 26.40 230 TYR A CA 1
ATOM 1774 C C . TYR A 1 224 ? -6.467 -6.558 -34.174 1.00 25.92 230 TYR A C 1
ATOM 1775 O O . TYR A 1 224 ? -5.403 -7.052 -34.571 1.00 25.25 230 TYR A O 1
ATOM 1784 N N . ASP A 1 225 ? -6.833 -5.317 -34.388 1.00 29.06 231 ASP A N 1
ATOM 1785 C CA . ASP A 1 225 ? -5.882 -4.343 -34.949 1.00 31.42 231 ASP A CA 1
ATOM 1786 C C . ASP A 1 225 ? -6.183 -2.993 -34.319 1.00 29.71 231 ASP A C 1
ATOM 1787 O O . ASP A 1 225 ? -6.993 -2.922 -33.360 1.00 29.62 231 ASP A O 1
ATOM 1792 N N . PHE A 1 226 ? -5.553 -1.965 -34.868 1.00 23.95 232 PHE A N 1
ATOM 1793 C CA . PHE A 1 226 ? -5.606 -0.592 -34.364 1.00 24.87 232 PHE A CA 1
ATOM 1794 C C . PHE A 1 226 ? -6.096 0.310 -35.489 1.00 26.65 232 PHE A C 1
ATOM 1795 O O . PHE A 1 226 ? -5.278 0.944 -36.134 1.00 26.43 232 PHE A O 1
ATOM 1803 N N . PRO A 1 227 ? -7.426 0.369 -35.741 1.00 27.33 233 PRO A N 1
ATOM 1804 C CA . PRO A 1 227 ? -7.981 1.113 -36.874 1.00 26.90 233 PRO A CA 1
ATOM 1805 C C . PRO A 1 227 ? -7.649 2.604 -36.854 1.00 25.41 233 PRO A C 1
ATOM 1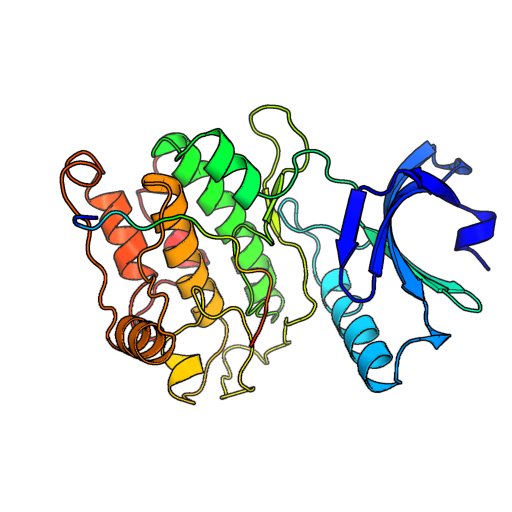806 O O . PRO A 1 227 ? -7.593 3.249 -35.810 1.00 24.34 233 PRO A O 1
ATOM 1810 N N . SER A 1 228 ? -7.414 3.129 -38.050 1.00 28.80 234 SER A N 1
ATOM 1811 C CA . SER A 1 228 ? -7.338 4.583 -38.313 1.00 28.11 234 SER A CA 1
ATOM 1812 C C . SER A 1 228 ? -8.745 5.145 -38.220 1.00 29.23 234 SER A C 1
ATOM 1813 O O . SER A 1 228 ? -9.712 4.444 -38.475 1.00 32.56 234 SER A O 1
ATOM 1816 N N . PRO A 1 229 ? -8.938 6.437 -37.908 1.00 30.28 235 PRO A N 1
ATOM 1817 C CA . PRO A 1 229 ? -7.839 7.316 -37.535 1.00 32.69 235 PRO A CA 1
ATOM 1818 C C . PRO A 1 229 ? -7.470 7.252 -36.045 1.00 29.48 235 PRO A C 1
ATOM 1819 O O . PRO A 1 229 ? -6.339 7.616 -35.722 1.00 29.94 235 PRO A O 1
ATOM 1823 N N . GLU A 1 230 ? -8.411 6.815 -35.187 1.00 29.61 236 GLU A N 1
ATOM 1824 C CA . GLU A 1 230 ? -8.274 6.917 -33.700 1.00 28.34 236 GLU A CA 1
ATOM 1825 C C . GLU A 1 230 ? -6.894 6.384 -33.246 1.00 26.67 236 GLU A C 1
ATOM 1826 O O . GLU A 1 230 ? -6.284 7.007 -32.402 1.00 31.03 236 GLU A O 1
ATOM 1832 N N . TRP A 1 231 ? -6.348 5.316 -33.813 1.00 25.73 237 TRP A N 1
ATOM 1833 C CA . TRP A 1 231 ? -5.067 4.732 -33.324 1.00 26.15 237 TRP A CA 1
ATOM 1834 C C . TRP A 1 231 ? -3.830 5.388 -33.976 1.00 29.01 237 TRP A C 1
ATOM 1835 O O . TRP A 1 231 ? -2.678 5.027 -33.584 1.00 24.52 237 TRP A O 1
ATOM 1846 N N . ASP A 1 232 ? -4.017 6.272 -34.967 1.00 30.72 238 ASP A N 1
ATOM 1847 C CA . ASP A 1 232 ? -2.884 6.832 -35.747 1.00 31.12 238 ASP A CA 1
ATOM 1848 C C . ASP A 1 232 ? -2.038 7.738 -34.853 1.00 30.64 238 ASP A C 1
ATOM 1849 O O . ASP A 1 232 ? -0.815 7.776 -35.058 1.00 27.22 238 ASP A O 1
ATOM 1854 N N . THR A 1 233 ? -2.668 8.394 -33.881 1.00 27.20 239 THR A N 1
ATOM 1855 C CA . THR A 1 233 ? -2.022 9.372 -32.963 1.00 29.12 239 THR A CA 1
ATOM 1856 C C . THR A 1 233 ? -1.658 8.729 -31.622 1.00 27.38 239 THR A C 1
ATOM 1857 O O . THR A 1 233 ? -1.116 9.440 -30.763 1.00 26.54 239 THR A O 1
ATOM 1861 N N . VAL A 1 234 ? -1.948 7.445 -31.446 1.00 28.30 240 VAL A N 1
ATOM 1862 C CA . VAL A 1 234 ? -1.584 6.665 -30.230 1.00 28.10 240 VAL A CA 1
ATOM 1863 C C . VAL A 1 234 ? -0.118 6.264 -30.355 1.00 27.61 240 VAL A C 1
ATOM 1864 O O . VAL A 1 234 ? 0.284 5.745 -31.404 1.00 27.99 240 VAL A O 1
ATOM 1868 N N . THR A 1 235 ? 0.636 6.410 -29.280 1.00 25.69 241 THR A N 1
ATOM 1869 C CA . THR A 1 235 ? 2.094 6.224 -29.315 1.00 25.52 241 THR A CA 1
ATOM 1870 C C . THR A 1 235 ? 2.296 4.761 -29.648 1.00 28.35 241 THR A C 1
ATOM 1871 O O . THR A 1 235 ? 1.482 3.908 -29.293 1.00 29.75 241 THR A O 1
ATOM 1875 N N . PRO A 1 236 ? 3.386 4.438 -30.348 1.00 28.60 242 PRO A N 1
ATOM 1876 C CA . PRO A 1 236 ? 3.807 3.053 -30.513 1.00 28.78 242 PRO A CA 1
ATOM 1877 C C . PRO A 1 236 ? 4.006 2.297 -29.192 1.00 25.99 242 PRO A C 1
ATOM 1878 O O . PRO A 1 236 ? 3.775 1.105 -29.181 1.00 26.22 242 PRO A O 1
ATOM 1882 N N . GLU A 1 237 ? 4.482 2.972 -28.136 1.00 28.48 243 GLU A N 1
ATOM 1883 C CA . GLU A 1 237 ? 4.794 2.283 -26.852 1.00 29.66 243 GLU A CA 1
ATOM 1884 C C . GLU A 1 237 ? 3.486 1.837 -26.172 1.00 25.35 243 GLU A C 1
ATOM 1885 O O . GLU A 1 237 ? 3.509 0.762 -25.571 1.00 22.38 243 GLU A O 1
ATOM 1891 N N . ALA A 1 238 ? 2.407 2.607 -26.283 1.00 24.32 244 ALA A N 1
ATOM 1892 C CA . ALA A 1 238 ? 1.062 2.197 -25.808 1.00 24.33 244 ALA A CA 1
ATOM 1893 C C . ALA A 1 238 ? 0.637 0.958 -26.602 1.00 25.03 244 ALA A C 1
ATOM 1894 O O . ALA A 1 238 ? 0.275 -0.036 -25.967 1.00 20.72 244 ALA A O 1
ATOM 1896 N N . LYS A 1 239 ? 0.772 0.965 -27.934 1.00 22.77 245 LYS A N 1
ATOM 1897 C CA . LYS A 1 239 ? 0.416 -0.212 -28.759 1.00 23.91 245 LYS A CA 1
ATOM 1898 C C . LYS A 1 239 ? 1.261 -1.424 -28.390 1.00 21.47 245 LYS A C 1
ATOM 1899 O O . LYS A 1 239 ? 0.719 -2.520 -28.410 1.00 19.41 245 LYS A O 1
ATOM 1905 N N . ASP A 1 240 ? 2.552 -1.221 -28.130 1.00 21.95 246 ASP A N 1
ATOM 1906 C CA . ASP A 1 240 ? 3.538 -2.274 -27.808 1.00 24.15 246 ASP A CA 1
ATOM 1907 C C . ASP A 1 240 ? 3.093 -2.976 -26.526 1.00 20.36 246 ASP A C 1
ATOM 1908 O O . ASP A 1 240 ? 3.080 -4.210 -26.517 1.00 21.69 246 ASP A O 1
ATOM 1913 N N . LEU A 1 241 ? 2.714 -2.202 -25.512 1.00 20.51 247 LEU A N 1
ATOM 1914 C CA . LEU A 1 241 ? 2.245 -2.774 -24.224 1.00 20.94 247 LEU A CA 1
ATOM 1915 C C . LEU A 1 241 ? 0.969 -3.582 -24.469 1.00 19.17 247 LEU A C 1
ATOM 1916 O O . LEU A 1 241 ? 0.921 -4.685 -23.999 1.00 19.82 247 LEU A O 1
ATOM 1921 N N . ILE A 1 242 ? -0.015 -3.048 -25.183 1.00 20.99 248 ILE A N 1
ATOM 1922 C CA . ILE A 1 242 ? -1.229 -3.841 -25.538 1.00 19.17 248 ILE A CA 1
ATOM 1923 C C . ILE A 1 242 ? -0.792 -5.132 -26.226 1.00 19.15 248 ILE A C 1
ATOM 1924 O O . ILE A 1 242 ? -1.318 -6.217 -25.881 1.00 20.80 248 ILE A O 1
ATOM 1929 N N . ASN A 1 243 ? 0.123 -5.058 -27.193 1.00 20.35 249 ASN A N 1
ATOM 1930 C CA . ASN A 1 243 ? 0.530 -6.273 -27.946 1.00 21.11 249 ASN A CA 1
ATOM 1931 C C . ASN A 1 243 ? 1.151 -7.286 -26.991 1.00 21.43 249 ASN A C 1
ATOM 1932 O O . ASN A 1 243 ? 0.900 -8.509 -27.183 1.00 20.18 249 ASN A O 1
ATOM 1937 N N . LYS A 1 244 ? 1.937 -6.818 -26.012 1.00 20.07 250 LYS A N 1
ATOM 1938 C CA . LYS A 1 244 ? 2.615 -7.747 -25.064 1.00 21.45 250 LYS A CA 1
ATOM 1939 C C . LYS A 1 244 ? 1.582 -8.418 -24.145 1.00 19.44 250 LYS A C 1
ATOM 1940 O O . LYS A 1 244 ? 1.834 -9.546 -23.725 1.00 19.70 250 LYS A O 1
ATOM 1946 N N . MET A 1 245 ? 0.496 -7.718 -23.805 1.00 18.81 251 MET A N 1
ATOM 1947 C CA . MET A 1 245 ? -0.629 -8.277 -23.002 1.00 17.91 251 MET A CA 1
ATOM 1948 C C . MET A 1 245 ? -1.502 -9.183 -23.884 1.00 19.23 251 MET A C 1
ATOM 1949 O O . MET A 1 245 ? -1.913 -10.276 -23.422 1.00 18.65 251 MET A O 1
ATOM 1954 N N . LEU A 1 246 ? -1.779 -8.783 -25.119 1.00 19.19 252 LEU A N 1
ATOM 1955 C CA . LEU A 1 246 ? -2.635 -9.615 -26.017 1.00 21.05 252 LEU A CA 1
ATOM 1956 C C . LEU A 1 246 ? -1.769 -10.551 -26.868 1.00 20.82 252 LEU A C 1
ATOM 1957 O O . LEU A 1 246 ? -1.994 -10.638 -28.077 1.00 20.43 252 LEU A O 1
ATOM 1962 N N . THR A 1 247 ? -0.813 -11.226 -26.228 1.00 21.96 253 THR A N 1
ATOM 1963 C CA . THR A 1 247 ? 0.044 -12.288 -26.785 1.00 22.57 253 THR A CA 1
ATOM 1964 C C . THR A 1 247 ? -0.669 -13.600 -26.520 1.00 22.87 253 THR A C 1
ATOM 1965 O O . THR A 1 247 ? -1.001 -13.891 -25.351 1.00 20.47 253 THR A O 1
ATOM 1969 N N . ILE A 1 248 ? -0.918 -14.356 -27.592 1.00 24.30 254 ILE A N 1
ATOM 1970 C CA . ILE A 1 248 ? -1.802 -15.550 -27.553 1.00 23.42 254 ILE A CA 1
ATOM 1971 C C . ILE A 1 248 ? -1.087 -16.581 -26.715 1.00 22.71 254 ILE A C 1
ATOM 1972 O O . ILE A 1 248 ? -1.745 -17.271 -25.988 1.00 22.84 254 ILE A O 1
ATOM 1977 N N . ASN A 1 249 ? 0.231 -16.699 -26.884 1.00 24.73 255 ASN A N 1
ATOM 1978 C CA . ASN A 1 249 ? 1.048 -17.695 -26.163 1.00 24.67 255 ASN A CA 1
ATOM 1979 C C . ASN A 1 249 ? 1.188 -17.197 -24.729 1.00 22.98 255 ASN A C 1
ATOM 1980 O O . ASN A 1 249 ? 1.801 -16.163 -24.530 1.00 19.75 255 ASN A O 1
ATOM 1985 N N . PRO A 1 250 ? 0.584 -17.860 -23.726 1.00 23.59 256 PRO A N 1
ATOM 1986 C CA . PRO A 1 250 ? 0.599 -17.323 -22.363 1.00 23.49 256 PRO A CA 1
ATOM 1987 C C . PRO A 1 250 ? 1.990 -17.311 -21.697 1.00 25.21 256 PRO A C 1
ATOM 1988 O O . PRO A 1 250 ? 2.181 -16.493 -20.805 1.00 21.25 256 PRO A O 1
ATOM 1992 N N . SER A 1 251 ? 2.930 -18.157 -22.162 1.00 24.82 257 SER A N 1
ATOM 1993 C CA . SER A 1 251 ? 4.363 -18.174 -21.755 1.00 25.65 257 SER A CA 1
ATOM 1994 C C . SER A 1 251 ? 5.041 -16.852 -22.081 1.00 25.32 257 SER A C 1
ATOM 1995 O O . SER A 1 251 ? 5.793 -16.367 -21.229 1.00 27.84 257 SER A O 1
ATOM 1998 N N . LYS A 1 252 ? 4.849 -16.347 -23.299 1.00 22.57 258 LYS A N 1
ATOM 1999 C CA . LYS A 1 252 ? 5.560 -15.171 -23.870 1.00 24.45 258 LYS A CA 1
ATOM 2000 C C . LYS A 1 252 ? 4.872 -13.883 -23.409 1.00 22.47 258 LYS A C 1
ATOM 2001 O O . LYS A 1 252 ? 5.504 -12.835 -23.372 1.00 21.62 258 LYS A O 1
ATOM 2004 N N . ARG A 1 253 ? 3.597 -13.971 -23.062 1.00 18.98 259 ARG A N 1
ATOM 2005 C CA . ARG A 1 253 ? 2.791 -12.817 -22.604 1.00 18.39 259 ARG A CA 1
ATOM 2006 C C . ARG A 1 253 ? 3.500 -12.098 -21.445 1.00 17.22 259 ARG A C 1
ATOM 2007 O O . ARG A 1 253 ? 4.114 -12.791 -20.589 1.00 19.29 259 ARG A O 1
ATOM 2015 N N . ILE A 1 254 ? 3.412 -10.773 -21.445 1.00 17.95 260 ILE A N 1
ATOM 2016 C CA . ILE A 1 254 ? 4.010 -9.899 -20.392 1.00 19.05 260 ILE A CA 1
ATOM 2017 C C . ILE A 1 254 ? 3.356 -10.251 -19.044 1.00 19.46 260 ILE A C 1
ATOM 2018 O O . ILE A 1 254 ? 2.133 -10.575 -19.010 1.00 16.31 260 ILE A O 1
ATOM 2023 N N . THR A 1 255 ? 4.144 -10.250 -17.964 1.00 18.73 261 THR A N 1
ATOM 2024 C CA . THR A 1 255 ? 3.630 -10.491 -16.587 1.00 15.99 261 THR A CA 1
ATOM 2025 C C . THR A 1 255 ? 3.247 -9.159 -15.977 1.00 16.11 261 THR A C 1
ATOM 2026 O O . THR A 1 255 ? 3.571 -8.130 -16.569 1.00 15.31 261 THR A O 1
ATOM 2030 N N . ALA A 1 256 ? 2.608 -9.159 -14.806 1.00 15.83 262 ALA A N 1
ATOM 2031 C CA . ALA A 1 256 ? 2.223 -7.903 -14.127 1.00 16.66 262 ALA A CA 1
ATOM 2032 C C . ALA A 1 256 ? 3.483 -7.098 -13.728 1.00 17.52 262 ALA A C 1
ATOM 2033 O O . ALA A 1 256 ? 3.516 -5.889 -13.984 1.00 16.01 262 ALA A O 1
ATOM 2035 N N . ALA A 1 257 ? 4.471 -7.723 -13.082 1.00 19.52 263 ALA A N 1
ATOM 2036 C CA . ALA A 1 257 ? 5.714 -7.030 -12.660 1.00 20.30 263 ALA A CA 1
ATOM 2037 C C . ALA A 1 257 ? 6.501 -6.522 -13.873 1.00 20.45 263 ALA A C 1
ATOM 2038 O O . ALA A 1 257 ? 7.118 -5.450 -13.768 1.00 18.98 263 ALA A O 1
ATOM 2040 N N . GLU A 1 258 ? 6.505 -7.271 -14.972 1.00 19.24 264 GLU A N 1
ATOM 2041 C CA . GLU A 1 258 ? 7.139 -6.807 -16.238 1.00 20.31 264 GLU A CA 1
ATOM 2042 C C . GLU A 1 258 ? 6.396 -5.591 -16.803 1.00 18.81 264 GLU A C 1
ATOM 2043 O O . GLU A 1 258 ? 7.059 -4.591 -17.179 1.00 18.55 264 GLU A O 1
ATOM 2049 N N . ALA A 1 259 ? 5.062 -5.609 -16.842 1.00 17.42 265 ALA A N 1
ATOM 2050 C CA . ALA A 1 259 ? 4.248 -4.531 -17.435 1.00 18.03 265 ALA A CA 1
ATOM 2051 C C . ALA A 1 259 ? 4.433 -3.239 -16.633 1.00 18.16 265 ALA A C 1
ATOM 2052 O O . ALA A 1 259 ? 4.397 -2.154 -17.243 1.00 18.89 265 ALA A O 1
ATOM 2054 N N . LEU A 1 260 ? 4.637 -3.350 -15.320 1.00 19.24 266 LEU A N 1
ATOM 2055 C CA . LEU A 1 260 ? 4.845 -2.174 -14.426 1.00 18.40 266 LEU A CA 1
ATOM 2056 C C . LEU A 1 260 ? 6.176 -1.476 -14.780 1.00 18.74 266 LEU A C 1
ATOM 2057 O O . LEU A 1 260 ? 6.308 -0.283 -14.493 1.00 18.27 266 LEU A O 1
ATOM 2062 N N . LYS A 1 261 ? 7.122 -2.160 -15.416 1.00 21.27 267 LYS A N 1
ATOM 2063 C CA . LYS A 1 261 ? 8.411 -1.524 -15.828 1.00 20.94 267 LYS A CA 1
ATOM 2064 C C . LYS A 1 261 ? 8.379 -1.130 -17.309 1.00 22.78 267 LYS A C 1
ATOM 2065 O O . LYS A 1 261 ? 9.382 -0.567 -17.816 1.00 19.10 267 LYS A O 1
ATOM 2069 N N . HIS A 1 262 ? 7.291 -1.377 -18.021 1.00 20.03 268 HIS A N 1
ATOM 2070 C CA . HIS A 1 262 ? 7.207 -0.957 -19.441 1.00 21.77 268 HIS A CA 1
ATOM 2071 C C . HIS A 1 262 ? 7.287 0.564 -19.506 1.00 22.18 268 HIS A C 1
ATOM 2072 O O . HIS A 1 262 ? 6.625 1.277 -18.754 1.00 19.99 268 HIS A O 1
ATOM 2079 N N . PRO A 1 263 ? 8.070 1.130 -20.451 1.00 23.29 269 PRO A N 1
ATOM 2080 C CA . PRO A 1 263 ? 8.295 2.577 -20.476 1.00 24.99 269 PRO A CA 1
ATOM 2081 C C . PRO A 1 263 ? 7.011 3.409 -20.585 1.00 23.76 269 PRO A C 1
ATOM 2082 O O . PRO A 1 263 ? 6.985 4.506 -20.105 1.00 23.31 269 PRO A O 1
ATOM 2086 N N . TRP A 1 264 ? 5.933 2.858 -21.147 1.00 25.99 270 TRP A N 1
ATOM 2087 C CA . TRP A 1 264 ? 4.640 3.598 -21.248 1.00 24.59 270 TRP A CA 1
ATOM 2088 C C . TRP A 1 264 ? 3.995 3.756 -19.856 1.00 24.34 270 TRP A C 1
ATOM 2089 O O . TRP A 1 264 ? 3.201 4.710 -19.649 1.00 24.62 270 TRP A O 1
ATOM 2100 N N . ILE A 1 265 ? 4.336 2.897 -18.899 1.00 23.18 271 ILE A N 1
ATOM 2101 C CA . ILE A 1 265 ? 3.832 3.018 -17.496 1.00 24.82 271 ILE A CA 1
ATOM 2102 C C . ILE A 1 265 ? 4.860 3.808 -16.676 1.00 26.44 271 ILE A C 1
ATOM 2103 O O . ILE A 1 265 ? 4.475 4.707 -15.890 1.00 25.40 271 ILE A O 1
ATOM 2108 N N A SER A 1 266 ? 6.134 3.429 -16.821 0.50 28.16 272 SER A N 1
ATOM 2109 N N B SER A 1 266 ? 6.139 3.459 -16.833 0.50 27.92 272 SER A N 1
ATOM 2110 C CA A SER A 1 266 ? 7.251 3.801 -15.910 0.50 30.38 272 SER A CA 1
ATOM 2111 C CA B SER A 1 266 ? 7.225 3.828 -15.886 0.50 29.93 272 SER A CA 1
ATOM 2112 C C A SER A 1 266 ? 7.674 5.264 -16.107 0.50 35.16 272 SER A C 1
ATOM 2113 C C B SER A 1 266 ? 7.763 5.244 -16.123 0.50 35.03 272 SER A C 1
ATOM 2114 O O A SER A 1 266 ? 7.963 5.923 -15.090 0.50 37.49 272 SER A O 1
ATOM 2115 O O B SER A 1 266 ? 8.245 5.842 -15.147 0.50 38.54 272 SER A O 1
ATOM 2120 N N . HIS A 1 267 ? 7.688 5.756 -17.353 1.00 41.72 273 HIS A N 1
ATOM 2121 C CA . HIS A 1 267 ? 8.150 7.127 -17.733 1.00 46.42 273 HIS A CA 1
ATOM 2122 C C . HIS A 1 267 ? 7.009 8.141 -17.612 1.00 52.45 273 HIS A C 1
ATOM 2123 O O . HIS A 1 267 ? 6.370 8.438 -18.637 1.00 56.16 273 HIS A O 1
ATOM 2130 N N . ARG A 1 268 ? 6.780 8.657 -16.404 1.00 61.50 274 ARG A N 1
ATOM 2131 C CA . ARG A 1 268 ? 5.636 9.550 -16.069 1.00 63.64 274 ARG A CA 1
ATOM 2132 C C . ARG A 1 268 ? 6.006 10.438 -14.878 1.00 61.56 274 ARG A C 1
ATOM 2133 O O . ARG A 1 268 ? 5.147 11.165 -14.400 1.00 69.07 274 ARG A O 1
ATOM 2141 N N . SER B 2 8 ? -19.017 0.040 -39.777 1.00 51.93 804 SER B N 1
ATOM 2142 C CA . SER B 2 8 ? -18.502 0.465 -38.439 1.00 49.22 804 SER B CA 1
ATOM 2143 C C . SER B 2 8 ? -16.988 0.744 -38.510 1.00 43.41 804 SER B C 1
ATOM 2144 O O . SER B 2 8 ? -16.463 1.442 -37.602 1.00 33.91 804 SER B O 1
ATOM 2147 N N . HIS B 2 9 ? -16.312 0.193 -39.524 1.00 39.23 805 HIS B N 1
ATOM 2148 C CA . HIS B 2 9 ? -14.947 0.584 -39.974 1.00 39.16 805 HIS B CA 1
ATOM 2149 C C . HIS B 2 9 ? -13.932 0.430 -38.829 1.00 40.54 805 HIS B C 1
ATOM 2150 O O . HIS B 2 9 ? -13.086 1.328 -38.662 1.00 36.61 805 HIS B O 1
ATOM 2157 N N . GLY B 2 10 ? -13.988 -0.681 -38.087 1.00 42.76 806 GLY B N 1
ATOM 2158 C CA . GLY B 2 10 ? -13.048 -0.969 -36.980 1.00 45.23 806 GLY B CA 1
ATOM 2159 C C . GLY B 2 10 ? -13.612 -0.577 -35.623 1.00 46.43 806 GLY B C 1
ATOM 2160 O O . GLY B 2 10 ? -13.313 -1.288 -34.633 1.00 44.14 806 GLY B O 1
ATOM 2161 N N . ARG B 2 11 ? -14.393 0.514 -35.562 1.00 50.77 807 ARG B N 1
ATOM 2162 C CA . ARG B 2 11 ? -15.109 0.948 -34.324 1.00 52.13 807 ARG B CA 1
ATOM 2163 C C . ARG B 2 11 ? -16.166 -0.112 -33.971 1.00 51.87 807 ARG B C 1
ATOM 2164 O O . ARG B 2 11 ? -16.924 -0.575 -34.857 1.00 49.10 807 ARG B O 1
ATOM 2172 N N . ARG B 2 12 ? -16.182 -0.502 -32.706 1.00 53.50 808 ARG B N 1
ATOM 2173 C CA . ARG B 2 12 ? -17.215 -1.387 -32.123 1.00 53.34 808 ARG B CA 1
ATOM 2174 C C . ARG B 2 12 ? -18.039 -0.535 -31.173 1.00 45.38 808 ARG B C 1
ATOM 2175 O O . ARG B 2 12 ? -17.623 0.572 -30.820 1.00 36.95 808 ARG B O 1
ATOM 2183 N N . PRO B 2 13 ? -19.239 -1.013 -30.780 1.00 38.94 809 PRO B N 1
ATOM 2184 C CA . PRO B 2 13 ? -19.927 -0.451 -29.631 1.00 38.42 809 PRO B CA 1
ATOM 2185 C C . PRO B 2 13 ? -19.186 -0.940 -28.379 1.00 32.31 809 PRO B C 1
ATOM 2186 O O . PRO B 2 13 ? -18.640 -2.038 -28.393 1.00 32.39 809 PRO B O 1
ATOM 2190 N N . LEU B 2 14 ? -19.211 -0.129 -27.333 1.00 31.27 810 LEU B N 1
ATOM 2191 C CA . LEU B 2 14 ? -18.899 -0.601 -25.966 1.00 33.81 810 LEU B CA 1
ATOM 2192 C C . LEU B 2 14 ? -20.213 -1.080 -25.359 1.00 31.24 810 LEU B C 1
ATOM 2193 O O . LEU B 2 14 ? -21.070 -0.259 -25.109 1.00 33.72 810 LEU B O 1
ATOM 2198 N N . ILE B 2 15 ? -20.347 -2.380 -25.166 1.00 31.68 811 ILE B N 1
ATOM 2199 C CA . ILE B 2 15 ? -21.575 -2.983 -24.578 1.00 33.27 811 ILE B CA 1
ATOM 2200 C C . ILE B 2 15 ? -21.200 -3.640 -23.248 1.00 25.64 811 ILE B C 1
ATOM 2201 O O . ILE B 2 15 ? -20.136 -4.300 -23.153 1.00 27.26 811 ILE B O 1
ATOM 2206 N N . ARG B 2 16 ? -22.029 -3.406 -22.249 1.00 23.89 812 ARG B N 1
ATOM 2207 C CA . ARG B 2 16 ? -21.843 -3.973 -20.899 1.00 24.67 812 ARG B CA 1
ATOM 2208 C C . ARG B 2 16 ? -21.931 -5.493 -21.028 1.00 22.97 812 ARG B C 1
ATOM 2209 O O . ARG B 2 16 ? -22.812 -5.999 -21.749 1.00 21.07 812 ARG B O 1
ATOM 2217 N N . GLN B 2 17 ? -20.995 -6.181 -20.404 1.00 22.90 813 GLN B N 1
ATOM 2218 C CA . GLN B 2 17 ? -20.982 -7.652 -20.322 1.00 21.87 813 GLN B CA 1
ATOM 2219 C C . GLN B 2 17 ? -21.070 -8.026 -18.856 1.00 21.59 813 GLN B C 1
ATOM 2220 O O . GLN B 2 17 ? -20.007 -8.175 -18.238 1.00 22.29 813 GLN B O 1
ATOM 2226 N N . ASP B 2 18 ? -22.290 -8.176 -18.345 1.00 22.19 814 ASP B N 1
ATOM 2227 C CA . ASP B 2 18 ? -22.516 -8.574 -16.933 1.00 24.12 814 ASP B CA 1
ATOM 2228 C C . ASP B 2 18 ? -22.468 -10.088 -16.842 1.00 24.61 814 ASP B C 1
ATOM 2229 O O . ASP B 2 18 ? -21.969 -10.604 -15.833 1.00 28.18 814 ASP B O 1
ATOM 2234 N N . ARG B 2 19 ? -22.884 -10.768 -17.906 1.00 24.09 815 ARG B N 1
ATOM 2235 C CA . ARG B 2 19 ? -23.191 -12.217 -17.879 1.00 24.15 815 ARG B CA 1
ATOM 2236 C C . ARG B 2 19 ? -21.892 -13.018 -18.046 1.00 23.05 815 ARG B C 1
ATOM 2237 O O . ARG B 2 19 ? -21.172 -12.786 -19.036 1.00 23.43 815 ARG B O 1
ATOM 2245 N N . ILE B 2 20 ? -21.583 -13.894 -17.088 1.00 22.57 816 ILE B N 1
ATOM 2246 C CA . ILE B 2 20 ? -20.379 -14.768 -17.094 1.00 22.30 816 ILE B CA 1
ATOM 2247 C C . ILE B 2 20 ? -20.747 -16.049 -17.834 1.00 25.51 816 ILE B C 1
ATOM 2248 O O . ILE B 2 20 ? -21.942 -16.332 -17.998 1.00 27.76 816 ILE B O 1
ATOM 2253 N N . VAL B 2 21 ? -19.752 -16.781 -18.296 1.00 26.36 817 VAL B N 1
ATOM 2254 C CA . VAL B 2 21 ? -19.942 -18.061 -19.048 1.00 31.55 817 VAL B CA 1
ATOM 2255 C C . VAL B 2 21 ? -20.228 -19.188 -18.046 1.00 30.58 817 VAL B C 1
ATOM 2256 O O . VAL B 2 21 ? -19.754 -19.017 -16.917 1.00 33.22 817 VAL B O 1
#

Solvent-accessible surface area: 13555 Å² total; per-residue (Å²): 102,105,3,98,138,51,15,92,55,76,91,91,74,29,144,47,92,170,22,49,38,71,52,0,28,60,65,181,58,63,51,86,37,10,0,47,22,19,74,29,95,92,24,62,64,87,77,68,106,70,26,104,98,11,8,111,0,5,108,64,1,94,42,99,8,2,12,72,1,82,32,33,6,74,24,169,21,68,25,18,0,0,27,27,39,28,64,18,31,36,0,15,86,27,0,85,89,108,106,106,15,64,38,61,65,0,2,98,4,0,56,17,2,0,61,1,0,38,38,0,10,132,79,15,0,0,1,39,8,1,8,0,11,12,1,37,23,30,32,166,139,169,61,27,32,9,30,1,14,70,3,33,34,3,11,84,20,128,52,129,128,80,41,83,92,16,92,12,0,1,22,2,11,5,2,1,2,6,28,132,146,60,77,2,2,40,23,10,2,2,0,4,0,0,1,0,0,3,0,0,10,5,12,0,6,2,1,56,27,154,52,89,122,113,4,32,122,28,0,59,75,17,52,46,89,44,16,74,102,46,0,92,125,16,51,100,72,0,47,49,0,0,63,87,0,4,36,59,75,38,106,92,7,16,66,3,49,98,0,34,124,14,64,4,3,56,136,161,113,178,26,112,58,74,37,80,83,20,90,210,85,58

GO terms:
  GO:0046427 positive regulation of receptor signaling pathway via JAK-STAT (P, IDA)
  GO:0071346 cellular response to type II interferon (P, IDA)
  GO:0004674 protein serine/threonine kinase activity (F, IDA)
  GO:0004683 calcium/calmodulin-dependent protein kinase activity (F, IDA)
  GO:0043197 dendritic spine (C, IDA)
  GO:0035458 cellular response to interferon-beta (P, IDA)
  GO:0038166 angiotensin-activated signaling pathway (P, IDA)
  GO:0005954 calcium- and calmodulin-dependent protein kinase complex (C, IDA)
  GO:0110076 negative regulation of ferroptosis (P, IDA)
  GO:0106310 protein serine kinase activity (F, EXP)
  GO:2001222 regulation of neuron migration (P, IMP)
  GO:0060996 dendritic spine development (P, IMP)
  GO:0005515 protein binding (F, IPI)
  GO:0005654 nucleoplasm (C, TAS)
  GO:0005789 endoplasmic reticulum membrane (C, TAS)
  GO:0005829 cytosol (C, TAS)
  GO:0030666 endocytic vesicle membrane (C, TAS)
  GO:0042802 identical protein binding (F, IPI)
  GO:0060291 long-term synaptic potentiation (P, TAS)
  GO:0005516 calmodulin binding (F, IPI)

InterPro domains:
  IPR000719 Protein kinase domain [PF00069] (13-271)
  IPR000719 Protein kinase domain [PS50011] (13-271)
  IPR000719 Protein kinase domain [SM00220] (13-271)
  IPR008271 Serine/threonine-protein kinase, active site [PS00108] (131-143)
  IPR011009 Protein kinase-like domain superfamily [SSF56112] (9-272)
  IPR013543 Calcium/calmodulin-dependent protein kinase II, association-domain [PF08332] (346-473)
  IPR017441 Protein kinase, ATP binding site [PS00107] (19-42)
  IPR032710 NTF2-like domain superfamily [SSF54427] (340-470)

B-factor: mean 24.42, std 8.87, range [12.18, 80.5]

Organism: Homo sapiens (NCBI:txid9606)

Foldseek 3Di:
DCPVVQKDWADWDDDDPFWTWTWMARDVVRDIWIKTKGQPVVDDVVVVVLVVVLLVLLCLADDLQAWHFDDWDDDVRMIITTTQDAAQAFQLVVCVVVVAADLVVLLLQLLLVLVRLVRCVVSQKAQQADDSNQWTFRYNDPPGHIHGHDSSPMDGHDNPDWALPAQDYDLLLAALCVLVRHTDGSLSVLLSSLQRSCCRQRVDGQADDPDSVVSSVCLNVLPGDQDPPSCVPPDVLSVVLSCLSSPNPSVSRAGSVRSCPRCSNVVD/DVPDDDDDDDPDDD

Nearest PDB structures (foldseek):
  7ujs-assembly1_A  TM=9.877E-01  e=5.516E-49  Homo sapiens
  2wel-assembly1_A  TM=9.932E-01  e=9.173E-48  Homo sapiens
  7kl2-assembly1_A  TM=9.879E-01  e=2.669E-47  Homo sapiens
  7b57-assembly1_B  TM=9.700E-01  e=5.241E-47  Mus musculus
  5h9b-assembly1_A  TM=9.734E-01  e=3.769E-44  Drosophila melanogaster

Radius of gyration: 19.1 Å; Cα contacts (8 Å, |Δi|>4): 531; chains: 2; bounding box: 41×40×57 Å

Secondary structure (DSSP, 8-state):
-HHHHHEEEEEEEEE-SS-EEEEEEEGGGTEEEEEEEEEGGGS-HHHHHHHHHHHHHHHH---TTBPPEEEEEEETTEEEEEE----S-BHHHHHHHHSS--HHHHHHHHHHHHHHHHHHHHTTEE-S---GGGEEES-SSTTPPEEE--GGG-EE--TT--B---S-S-GGG--HHHHHT--BSTHHHHHHHHHHHHHHHHSS-SS--SSHHHHHHHHHHT-----TTGGGGS-HHHHHHHHHHS-SSTTTSPPHHHHHTSHHHH--/-TT-----------

Sequence (282 aa):
TRFTEEYQLFEELGKGAFSVVRRCVKVLAGQEYAAKIINTKKLSARDHQKLEREARRICRLLKHPNIVRLHDSISEEGHHYLIFDLVTGGELFEDIVAREYYSEADASHCIQQILEAVLHCHQMGVVHRNLKPENLLLASKLKGAAVKLADFGLAIEVEGEQQAWFGFAGTPGYLSPEVLRKDPYGKPVDLWACGVILYILLVGYPPFWDEDQHRLYKQIKAGAYDFPSPEWDTVTPEAKDLINKMLTINPSKRITAAEALKHPWISSHRSHGRRPLIRQDRIV